Protein AF-A0A3D4LTF0-F1 (afdb_monomer_lite)

Structure (mmCIF, N/CA/C/O backbone):
data_AF-A0A3D4LTF0-F1
#
_entry.id   AF-A0A3D4LTF0-F1
#
loop_
_atom_site.group_PDB
_atom_site.id
_atom_site.type_symbol
_atom_site.label_atom_id
_atom_site.label_alt_id
_atom_site.label_comp_id
_atom_site.label_asym_id
_atom_site.label_entity_id
_atom_site.label_seq_id
_atom_site.pdbx_PDB_ins_code
_atom_site.Cartn_x
_atom_site.Cartn_y
_atom_site.Cartn_z
_atom_site.occupancy
_atom_site.B_iso_or_equiv
_atom_site.auth_seq_id
_atom_site.auth_comp_id
_atom_site.auth_asym_id
_atom_site.auth_atom_id
_atom_site.pdbx_PDB_model_num
ATOM 1 N N . MET A 1 1 ? 26.176 -1.935 -12.121 1.00 59.56 1 MET A N 1
ATOM 2 C CA . MET A 1 1 ? 26.155 -0.851 -11.101 1.00 59.56 1 MET A CA 1
ATOM 3 C C . MET A 1 1 ? 25.168 0.261 -11.442 1.00 59.56 1 MET A C 1
ATOM 5 O O . MET A 1 1 ? 24.358 0.581 -10.587 1.00 59.56 1 MET A O 1
ATOM 9 N N . LYS A 1 2 ? 25.195 0.834 -12.658 1.00 72.44 2 LYS A N 1
ATOM 10 C CA . LYS A 1 2 ? 24.243 1.892 -13.054 1.00 72.44 2 LYS A CA 1
ATOM 11 C C . LYS A 1 2 ? 22.778 1.420 -13.049 1.00 72.44 2 LYS A C 1
ATOM 13 O O . LYS A 1 2 ? 21.932 2.142 -12.550 1.00 72.44 2 LYS A O 1
ATOM 18 N N . GLU A 1 3 ? 22.504 0.202 -13.518 1.00 71.12 3 GLU A N 1
ATOM 19 C CA . GLU A 1 3 ? 21.154 -0.398 -13.529 1.00 71.12 3 GLU A CA 1
ATOM 20 C C . GLU A 1 3 ? 20.592 -0.616 -12.120 1.00 71.12 3 GLU A C 1
ATOM 22 O O . GLU A 1 3 ? 19.537 -0.085 -11.810 1.00 71.12 3 GLU A O 1
ATOM 27 N N . ILE A 1 4 ? 21.356 -1.261 -11.228 1.00 76.00 4 ILE A N 1
ATOM 28 C CA . ILE A 1 4 ? 20.974 -1.454 -9.815 1.00 76.00 4 ILE A CA 1
ATOM 29 C C . ILE A 1 4 ? 20.649 -0.113 -9.139 1.00 76.00 4 ILE A C 1
ATOM 31 O O . ILE A 1 4 ? 19.697 -0.013 -8.368 1.00 76.00 4 ILE A O 1
ATOM 35 N N . LEU A 1 5 ? 21.423 0.938 -9.433 1.00 80.75 5 LEU A N 1
ATOM 36 C CA . LEU A 1 5 ? 21.186 2.273 -8.884 1.00 80.75 5 LEU A CA 1
ATOM 37 C C . LEU A 1 5 ? 19.875 2.881 -9.408 1.00 80.75 5 LEU A C 1
ATOM 39 O O . LEU A 1 5 ? 19.147 3.513 -8.644 1.00 80.75 5 LEU A O 1
ATOM 43 N N . ILE A 1 6 ? 19.568 2.674 -10.690 1.00 81.12 6 ILE A N 1
ATOM 44 C CA . ILE A 1 6 ? 18.324 3.131 -11.320 1.00 81.12 6 ILE A CA 1
ATOM 45 C C . ILE A 1 6 ? 17.121 2.365 -10.763 1.00 81.12 6 ILE A C 1
ATOM 47 O O . ILE A 1 6 ? 16.121 2.992 -10.422 1.00 81.12 6 ILE A O 1
ATOM 51 N N . GLU A 1 7 ? 17.211 1.044 -10.625 1.00 80.50 7 GLU A N 1
ATOM 52 C CA . GLU A 1 7 ? 16.155 0.200 -10.054 1.00 80.50 7 GLU A CA 1
ATOM 53 C C . GLU A 1 7 ? 15.880 0.559 -8.594 1.00 80.50 7 GLU A C 1
ATOM 55 O O . GLU A 1 7 ? 14.747 0.874 -8.231 1.00 80.50 7 GLU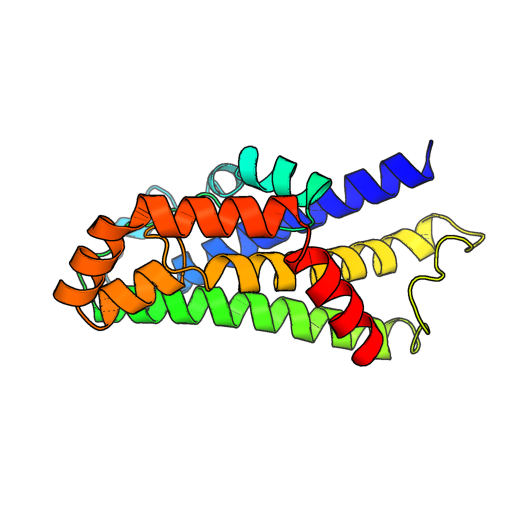 A O 1
ATOM 60 N N . THR A 1 8 ? 16.931 0.615 -7.773 1.00 83.56 8 THR A N 1
ATOM 61 C CA . THR A 1 8 ? 16.824 0.977 -6.351 1.00 83.56 8 THR A CA 1
ATOM 62 C C . THR A 1 8 ? 16.262 2.389 -6.194 1.00 83.56 8 THR A C 1
ATOM 64 O O . THR A 1 8 ? 15.365 2.619 -5.382 1.00 83.56 8 THR A O 1
ATOM 67 N N . GLY A 1 9 ? 16.749 3.339 -6.998 1.00 87.00 9 GLY A N 1
ATOM 68 C CA . GLY A 1 9 ? 16.253 4.712 -7.004 1.00 87.00 9 GLY A CA 1
ATOM 69 C C . GLY A 1 9 ? 14.782 4.798 -7.414 1.00 87.00 9 GLY A C 1
ATOM 70 O O . GLY A 1 9 ? 13.998 5.464 -6.741 1.00 87.00 9 GLY A O 1
ATOM 71 N N . SER A 1 10 ? 14.387 4.082 -8.467 1.00 86.25 10 SER A N 1
ATOM 72 C CA . SER A 1 10 ? 13.001 4.049 -8.954 1.00 86.25 10 SER A CA 1
ATOM 73 C C . SER A 1 10 ? 12.061 3.422 -7.928 1.00 86.25 10 SER A C 1
ATOM 75 O O . SER A 1 10 ? 10.990 3.971 -7.677 1.00 86.25 10 SER A O 1
ATOM 77 N N . CYS A 1 11 ? 12.482 2.331 -7.283 1.00 88.19 11 CYS A N 1
ATOM 78 C CA . CYS A 1 11 ? 11.735 1.674 -6.214 1.00 88.19 11 CYS A CA 1
ATOM 79 C C . CYS A 1 11 ? 11.524 2.611 -5.015 1.00 88.19 11 CYS A C 1
ATOM 81 O O . CYS A 1 11 ? 10.391 2.794 -4.573 1.00 88.19 11 CYS A O 1
ATOM 83 N N . LEU A 1 12 ? 12.578 3.284 -4.538 1.00 91.56 12 LEU A N 1
ATOM 84 C CA . LEU A 1 12 ? 12.472 4.233 -3.423 1.00 91.56 12 LEU A CA 1
ATOM 85 C C . LEU A 1 12 ? 11.556 5.413 -3.749 1.00 91.56 12 LEU A C 1
ATOM 87 O O . LEU A 1 12 ? 10.721 5.793 -2.927 1.00 91.56 12 LEU A O 1
ATOM 91 N N . VAL A 1 13 ? 11.689 5.993 -4.944 1.00 92.12 13 VAL A N 1
ATOM 92 C CA . VAL A 1 13 ? 10.831 7.104 -5.376 1.00 92.12 13 VAL A CA 1
ATOM 93 C C . VAL A 1 13 ? 9.376 6.645 -5.486 1.00 92.12 13 VAL A C 1
ATOM 95 O O . VAL A 1 13 ? 8.487 7.335 -4.984 1.00 92.12 13 VAL A O 1
ATOM 98 N N . ALA A 1 14 ? 9.123 5.466 -6.060 1.00 92.50 14 ALA A N 1
ATOM 99 C CA . ALA A 1 14 ? 7.785 4.884 -6.147 1.00 92.50 14 ALA A CA 1
ATOM 100 C C . ALA A 1 14 ? 7.188 4.625 -4.754 1.00 92.50 14 ALA A C 1
ATOM 102 O O . ALA A 1 14 ? 6.046 5.004 -4.499 1.00 92.50 14 ALA A O 1
ATOM 103 N N . ALA A 1 15 ? 7.968 4.057 -3.830 1.00 93.06 15 ALA A N 1
ATOM 104 C CA . ALA A 1 15 ? 7.549 3.789 -2.458 1.00 93.06 15 ALA A CA 1
ATOM 105 C C . ALA A 1 15 ? 7.191 5.079 -1.705 1.00 93.06 15 ALA A C 1
ATOM 107 O O . ALA A 1 15 ? 6.125 5.155 -1.094 1.00 93.06 15 ALA A O 1
ATOM 108 N N . MET A 1 16 ? 8.037 6.112 -1.786 1.00 92.56 16 MET A N 1
ATOM 109 C CA . MET A 1 16 ? 7.767 7.411 -1.159 1.00 92.56 16 MET A CA 1
ATOM 110 C C . MET A 1 16 ? 6.481 8.039 -1.700 1.00 92.56 16 MET A C 1
ATOM 112 O O . MET A 1 16 ? 5.628 8.462 -0.919 1.00 92.56 16 MET A O 1
ATOM 116 N N . LEU A 1 17 ? 6.320 8.076 -3.026 1.00 93.06 17 LEU A N 1
ATOM 117 C CA . LEU A 1 17 ? 5.130 8.637 -3.667 1.00 93.06 17 LEU A CA 1
ATOM 118 C C . LEU A 1 17 ? 3.865 7.874 -3.281 1.00 93.06 17 LEU A C 1
ATOM 120 O O . LEU A 1 17 ? 2.844 8.496 -2.995 1.00 93.06 17 LEU A O 1
ATOM 124 N N . LEU A 1 18 ? 3.938 6.547 -3.221 1.00 94.00 18 LEU A N 1
ATOM 125 C CA . LEU A 1 18 ? 2.814 5.698 -2.851 1.00 94.00 18 LEU A CA 1
ATOM 126 C C . LEU A 1 18 ? 2.391 5.896 -1.388 1.00 94.00 18 LEU A C 1
ATOM 128 O O . LEU A 1 18 ? 1.200 6.046 -1.120 1.00 94.00 18 LEU A O 1
ATOM 132 N N . MET A 1 19 ? 3.344 5.955 -0.449 1.00 92.94 19 MET A N 1
ATOM 133 C CA . MET A 1 19 ? 3.048 6.227 0.966 1.00 92.94 19 MET A CA 1
ATOM 134 C C . MET A 1 19 ? 2.396 7.598 1.148 1.00 92.94 19 MET A C 1
ATOM 136 O O . MET A 1 19 ? 1.416 7.733 1.882 1.00 92.94 19 MET A O 1
ATOM 140 N N . ILE A 1 20 ? 2.925 8.613 0.458 1.00 90.81 20 ILE A N 1
ATOM 141 C CA . ILE A 1 20 ? 2.363 9.965 0.460 1.00 90.81 20 ILE A CA 1
ATOM 142 C C . ILE A 1 20 ? 0.944 9.943 -0.103 1.00 90.81 20 ILE A C 1
ATOM 144 O O . ILE A 1 20 ? 0.037 10.482 0.523 1.00 90.81 20 ILE A O 1
ATOM 148 N N . TRP A 1 21 ? 0.744 9.315 -1.262 1.00 92.06 21 TRP A N 1
ATOM 149 C CA . TRP A 1 21 ? -0.558 9.225 -1.915 1.00 92.06 21 TRP A CA 1
ATOM 150 C C . TRP A 1 21 ? -1.606 8.589 -0.999 1.00 92.06 21 TRP A C 1
ATOM 152 O O . TRP A 1 21 ? -2.664 9.177 -0.773 1.00 92.06 21 TRP A O 1
ATOM 162 N N . HIS A 1 22 ? -1.293 7.426 -0.424 1.00 92.31 22 HIS A N 1
ATOM 163 C CA . HIS A 1 22 ? -2.195 6.687 0.461 1.00 92.31 22 HIS A CA 1
ATOM 164 C C . HIS A 1 22 ? -2.632 7.514 1.679 1.00 92.31 22 HIS A C 1
ATOM 166 O O . HIS A 1 22 ? -3.832 7.644 1.942 1.00 92.31 22 HIS A O 1
ATOM 172 N N . GLU A 1 23 ? -1.690 8.147 2.383 1.00 88.25 23 GLU A N 1
ATOM 173 C CA . GLU A 1 23 ? -2.015 8.969 3.557 1.00 88.25 23 GLU A CA 1
ATOM 174 C C . GLU A 1 23 ? -2.719 10.283 3.181 1.00 88.25 23 GLU A C 1
ATOM 176 O O . GLU A 1 23 ? -3.624 10.722 3.896 1.00 88.25 23 GLU A O 1
ATOM 181 N N . VAL A 1 24 ? -2.379 10.897 2.042 1.00 88.25 24 VAL A N 1
ATOM 182 C CA . VAL A 1 24 ? -3.049 12.115 1.555 1.00 88.25 24 VAL A CA 1
ATOM 183 C C . VAL A 1 24 ? -4.513 11.837 1.221 1.00 88.25 24 VAL A C 1
ATOM 185 O O . VAL A 1 24 ? -5.379 12.608 1.637 1.00 88.25 24 VAL A O 1
ATOM 188 N N . ILE A 1 25 ? -4.829 10.732 0.539 1.00 89.56 25 ILE A N 1
ATOM 189 C CA . ILE A 1 25 ? -6.224 10.372 0.246 1.00 89.56 25 ILE A CA 1
ATOM 190 C C . ILE A 1 25 ? -7.012 10.154 1.542 1.00 89.56 25 ILE A C 1
ATOM 192 O O . ILE A 1 25 ? -8.122 10.677 1.689 1.00 89.56 25 ILE A O 1
ATOM 196 N N . ARG A 1 26 ? -6.430 9.457 2.525 1.00 87.56 26 ARG A N 1
ATOM 197 C CA . ARG A 1 26 ? -7.053 9.286 3.846 1.00 87.56 26 ARG A CA 1
ATOM 198 C C . ARG A 1 26 ? -7.286 10.630 4.536 1.00 87.56 26 ARG A C 1
ATOM 200 O O . ARG A 1 26 ? -8.367 10.856 5.078 1.00 87.56 26 ARG A O 1
ATOM 207 N N . LEU A 1 27 ? -6.329 11.551 4.472 1.00 85.38 27 LEU A N 1
ATOM 208 C CA . LEU A 1 27 ? -6.468 12.891 5.039 1.00 85.38 27 LEU A CA 1
ATOM 209 C C . LEU A 1 27 ? -7.575 13.711 4.360 1.00 85.38 27 LEU A C 1
ATOM 211 O O . LEU A 1 27 ? -8.337 14.390 5.049 1.00 85.38 27 LEU A O 1
ATOM 215 N N . ILE A 1 28 ? -7.699 13.625 3.034 1.00 86.06 28 ILE A N 1
ATOM 216 C CA . ILE A 1 28 ? -8.779 14.279 2.282 1.00 86.06 28 ILE A CA 1
ATOM 217 C C . ILE A 1 28 ? -10.134 13.736 2.743 1.00 86.06 28 ILE A C 1
ATOM 219 O O . ILE A 1 28 ? -11.018 14.514 3.102 1.00 86.06 28 ILE A O 1
ATOM 223 N N . VAL A 1 29 ? -10.290 12.411 2.825 1.00 87.75 29 VAL A N 1
ATOM 224 C CA . VAL A 1 29 ? -11.542 11.793 3.293 1.00 87.75 29 VAL A CA 1
ATOM 225 C C . VAL A 1 29 ? -11.847 12.167 4.741 1.00 87.75 29 VAL A C 1
ATOM 227 O O . VAL A 1 29 ? -13.003 12.447 5.069 1.00 87.75 29 VAL A O 1
ATOM 230 N N . TYR A 1 30 ? -10.829 12.239 5.599 1.00 84.62 30 TYR A N 1
ATOM 231 C CA . TYR A 1 30 ? -10.980 12.723 6.969 1.00 84.62 30 TYR A CA 1
ATOM 232 C C . TYR A 1 30 ? -11.528 14.153 7.006 1.00 84.62 30 TYR A C 1
ATOM 234 O O . TYR A 1 30 ? -12.510 14.411 7.703 1.00 84.62 30 TYR A O 1
ATOM 242 N N . ALA A 1 31 ? -10.934 15.065 6.231 1.00 79.94 31 ALA A N 1
ATOM 243 C CA . ALA A 1 31 ? -11.353 16.462 6.155 1.00 79.94 31 ALA A CA 1
ATOM 244 C C . ALA A 1 31 ? -12.778 16.609 5.597 1.00 79.94 31 ALA A C 1
ATOM 246 O O . ALA A 1 31 ? -13.550 17.431 6.083 1.00 79.94 31 ALA A O 1
ATOM 247 N N . CYS A 1 32 ? -13.169 15.777 4.629 1.00 82.31 32 CYS A N 1
ATOM 248 C CA . CYS A 1 32 ? -14.544 15.746 4.134 1.00 82.31 32 CYS A CA 1
ATOM 249 C C . CYS A 1 32 ? -15.540 15.232 5.188 1.00 82.31 32 CYS A C 1
ATOM 251 O O . CYS A 1 32 ? -16.687 15.677 5.217 1.00 82.31 32 CYS A O 1
ATOM 253 N N . CYS A 1 33 ? -15.128 14.297 6.051 1.00 79.62 33 CYS A N 1
ATOM 254 C CA . CYS A 1 33 ? -15.990 13.738 7.096 1.00 79.62 33 CYS A CA 1
ATOM 255 C C . CYS A 1 33 ? -16.101 14.651 8.325 1.00 79.62 33 CYS A C 1
ATOM 257 O O . CYS A 1 33 ? -17.177 14.755 8.913 1.00 79.62 33 CYS A O 1
ATOM 259 N N . GLN A 1 34 ? -15.025 15.341 8.704 1.00 71.38 34 GLN A N 1
ATOM 260 C CA . GLN A 1 34 ? -15.039 16.316 9.788 1.00 71.38 34 GLN A CA 1
ATOM 261 C C . GLN A 1 34 ? -15.162 17.735 9.235 1.00 71.38 34 GLN A C 1
ATOM 263 O O . GLN A 1 34 ? -14.176 18.367 8.877 1.00 71.38 34 GLN A O 1
ATOM 268 N N . ARG A 1 35 ? -16.378 18.289 9.278 1.00 56.16 35 ARG A N 1
ATOM 269 C CA . ARG A 1 35 ? -16.711 19.685 8.916 1.00 56.16 35 ARG A CA 1
ATOM 270 C C . ARG A 1 35 ? -15.981 20.775 9.739 1.00 56.16 35 ARG A C 1
ATOM 272 O O . ARG A 1 35 ? -16.333 21.946 9.639 1.00 56.16 35 ARG A O 1
ATOM 279 N N . SER A 1 36 ? -14.998 20.422 10.572 1.00 51.84 36 SER A N 1
ATOM 280 C CA . SER A 1 36 ? -14.271 21.345 11.448 1.00 51.84 36 SER A CA 1
ATOM 281 C C . SER A 1 36 ? -13.000 21.875 10.779 1.00 51.84 36 SER A C 1
ATOM 283 O O . SER A 1 36 ? -11.975 21.198 10.682 1.00 51.84 36 SER A O 1
ATOM 285 N N . VAL A 1 37 ? -13.069 23.143 10.375 1.00 47.91 37 VAL A N 1
ATOM 286 C CA . VAL A 1 37 ? -12.022 23.936 9.702 1.00 47.91 37 VAL A CA 1
ATOM 287 C C . VAL A 1 37 ? -10.721 24.043 10.525 1.00 47.91 37 VAL A C 1
ATOM 289 O O . VAL A 1 37 ? -9.653 24.329 9.983 1.00 47.91 37 VAL A O 1
ATOM 292 N N . HIS A 1 38 ? -10.759 23.758 11.832 1.00 44.84 38 HIS A N 1
ATOM 293 C CA . HIS A 1 38 ? -9.598 23.901 12.715 1.00 44.84 38 HIS A CA 1
ATOM 294 C C . HIS A 1 38 ? -8.486 22.866 12.494 1.00 44.84 38 HIS A C 1
ATOM 296 O O . HIS A 1 38 ? -7.329 23.167 12.784 1.00 44.84 38 HIS A O 1
ATOM 302 N N . CYS A 1 39 ? -8.787 21.682 11.950 1.00 48.25 39 CYS A N 1
ATOM 303 C CA . CYS A 1 39 ? -7.775 20.632 11.758 1.00 48.25 39 CYS A CA 1
ATOM 304 C C . CYS A 1 39 ? -6.843 20.909 10.558 1.00 48.25 39 CYS A C 1
ATOM 306 O O . CYS A 1 39 ? -5.707 20.439 10.521 1.00 48.25 39 CYS A O 1
ATOM 308 N N . PHE A 1 40 ? -7.289 21.730 9.600 1.00 47.75 40 PHE A N 1
ATOM 309 C CA . PHE A 1 40 ? -6.515 22.079 8.404 1.00 47.75 40 PHE A CA 1
ATOM 310 C C . PHE A 1 40 ? -5.411 23.113 8.680 1.00 47.75 40 PHE A C 1
ATOM 312 O O . PHE A 1 40 ? -4.475 23.249 7.894 1.00 47.75 40 PHE A O 1
ATOM 319 N N . ARG A 1 41 ? -5.502 23.857 9.793 1.00 43.78 41 ARG A N 1
ATOM 320 C CA . ARG A 1 41 ? -4.716 25.085 9.991 1.00 43.78 41 ARG A CA 1
ATOM 321 C C . ARG A 1 41 ? -3.277 24.865 10.467 1.00 43.78 41 ARG A C 1
ATOM 323 O O . ARG A 1 41 ? -2.507 25.818 10.437 1.00 43.78 41 ARG A O 1
ATOM 330 N N . THR A 1 42 ? -2.891 23.660 10.898 1.00 47.69 42 THR A N 1
ATOM 331 C CA . THR A 1 42 ? -1.562 23.441 11.512 1.00 47.69 42 THR A CA 1
ATOM 332 C C . THR A 1 42 ? -0.747 22.253 10.994 1.00 47.69 42 THR A C 1
ATOM 334 O O . THR A 1 42 ? 0.428 22.157 11.355 1.00 47.69 42 THR A O 1
ATOM 337 N N . THR A 1 43 ? -1.272 21.372 10.130 1.00 51.47 43 THR A N 1
ATOM 338 C CA . THR A 1 43 ? -0.576 20.084 9.898 1.00 51.47 43 THR A CA 1
ATOM 339 C C . THR A 1 43 ? -0.613 19.417 8.507 1.00 51.47 43 THR A C 1
ATOM 341 O O . THR A 1 43 ? 0.239 18.549 8.313 1.00 51.47 43 THR A O 1
ATOM 344 N N . PRO A 1 44 ? -1.458 19.765 7.509 1.00 51.38 44 PRO A N 1
ATOM 345 C CA . PRO A 1 44 ? -1.606 18.917 6.315 1.00 51.38 44 PRO A CA 1
ATOM 346 C C . PRO A 1 44 ? -0.447 18.974 5.295 1.00 51.38 44 PRO A C 1
ATOM 348 O O . PRO A 1 44 ? -0.463 18.232 4.323 1.00 51.38 44 PRO A O 1
ATOM 351 N N . TRP A 1 45 ? 0.579 19.810 5.499 1.00 52.00 45 TRP A N 1
ATOM 352 C CA . TRP A 1 45 ? 1.615 20.067 4.480 1.00 52.00 45 TRP A CA 1
ATOM 353 C C . TRP A 1 45 ? 2.990 19.456 4.766 1.00 52.00 45 TRP A C 1
ATOM 355 O O . TRP A 1 45 ? 3.913 19.601 3.967 1.00 52.00 45 TRP A O 1
ATOM 365 N N . LYS A 1 46 ? 3.168 18.743 5.884 1.00 64.12 46 LYS A N 1
ATOM 366 C CA . LYS A 1 46 ? 4.441 18.057 6.167 1.00 64.12 46 LYS A CA 1
ATOM 367 C C . LYS A 1 46 ? 4.437 16.661 5.551 1.00 64.12 46 LYS A C 1
ATOM 369 O O . LYS A 1 46 ? 4.499 15.671 6.270 1.00 64.12 46 LYS A O 1
ATOM 374 N N . VAL A 1 47 ? 4.392 16.623 4.219 1.00 66.12 47 VAL A N 1
ATOM 375 C CA . VAL A 1 47 ? 4.355 15.417 3.371 1.00 66.12 47 VAL A CA 1
ATOM 376 C C . VAL A 1 47 ? 5.452 14.407 3.746 1.00 66.12 47 VAL A C 1
ATOM 378 O O . VAL A 1 47 ? 5.210 13.208 3.828 1.00 66.12 47 VAL A O 1
ATOM 381 N N . TRP A 1 48 ? 6.634 14.911 4.109 1.00 69.69 48 TRP A N 1
ATOM 382 C CA . TRP A 1 48 ? 7.775 14.122 4.585 1.00 69.69 48 TRP A CA 1
ATOM 383 C C . TRP A 1 48 ? 7.501 13.278 5.837 1.00 69.69 48 TRP A C 1
ATOM 385 O O . TRP A 1 48 ? 8.214 12.314 6.085 1.00 69.69 48 TRP A O 1
ATOM 395 N N . ARG A 1 49 ? 6.486 13.614 6.645 1.00 75.00 49 ARG A N 1
ATOM 396 C CA . ARG A 1 49 ? 6.140 12.846 7.853 1.00 75.00 49 ARG A CA 1
ATOM 397 C C . ARG A 1 49 ? 5.421 11.531 7.551 1.00 75.00 49 ARG A C 1
ATOM 399 O O . ARG A 1 49 ? 5.354 10.703 8.455 1.00 75.00 49 ARG A O 1
ATOM 406 N N . TYR A 1 50 ? 4.881 11.362 6.344 1.00 75.56 50 TYR A N 1
ATOM 407 C CA . TYR A 1 50 ? 4.173 10.142 5.936 1.00 75.56 50 TYR A CA 1
ATOM 408 C C . TYR A 1 50 ? 5.124 9.030 5.492 1.00 75.56 50 TYR A C 1
ATOM 410 O O . TYR A 1 50 ? 4.755 7.857 5.513 1.00 75.56 50 TYR A O 1
ATOM 418 N N . ILE A 1 51 ? 6.351 9.402 5.123 1.00 82.31 51 ILE A N 1
ATOM 419 C CA . ILE A 1 51 ? 7.390 8.465 4.713 1.00 82.31 51 ILE A CA 1
ATOM 420 C C . ILE A 1 51 ? 7.909 7.753 5.963 1.00 82.31 51 ILE A C 1
ATOM 422 O O . ILE A 1 51 ? 8.500 8.379 6.848 1.00 82.31 51 ILE A O 1
ATOM 426 N N . ASP A 1 52 ? 7.675 6.445 6.037 1.00 85.00 52 ASP A N 1
ATOM 427 C CA . ASP A 1 52 ? 8.207 5.608 7.107 1.00 85.00 52 ASP A CA 1
ATOM 428 C C . ASP A 1 52 ? 9.567 5.026 6.685 1.00 85.00 52 ASP A C 1
ATOM 430 O O . ASP A 1 52 ? 9.633 4.331 5.666 1.00 85.00 52 ASP A O 1
ATOM 434 N N . PRO A 1 53 ? 10.660 5.258 7.437 1.00 84.94 53 PRO A N 1
ATOM 435 C CA . PRO A 1 53 ? 11.948 4.637 7.135 1.00 84.94 53 PRO A CA 1
ATOM 436 C C . PRO A 1 53 ? 11.890 3.103 7.167 1.00 84.94 53 PRO A C 1
ATOM 438 O O . PRO A 1 53 ? 12.556 2.461 6.358 1.00 84.94 53 PRO A O 1
ATOM 441 N N . ILE A 1 54 ? 11.073 2.504 8.042 1.00 86.50 54 ILE A N 1
ATOM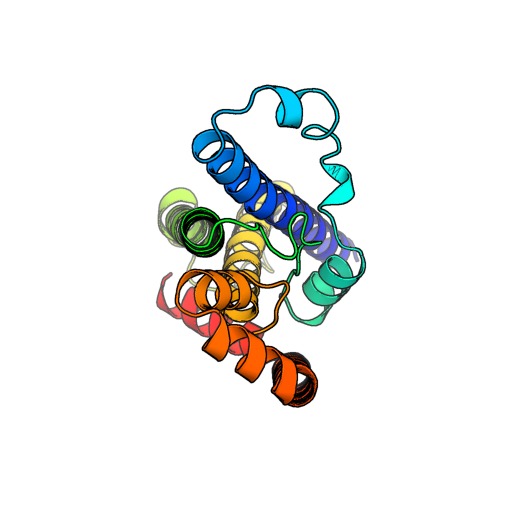 442 C CA . ILE A 1 54 ? 10.872 1.047 8.074 1.00 86.50 54 ILE A CA 1
ATOM 443 C C . ILE A 1 54 ? 10.133 0.610 6.810 1.00 86.50 54 ILE A C 1
ATOM 445 O O . ILE A 1 54 ? 10.516 -0.369 6.174 1.00 86.50 54 ILE A O 1
ATOM 449 N N . GLY A 1 55 ? 9.119 1.374 6.403 1.00 85.88 55 GLY A N 1
ATOM 450 C CA . GLY A 1 55 ? 8.395 1.143 5.158 1.00 85.88 55 GLY A CA 1
ATOM 451 C C . GLY A 1 55 ? 9.293 1.195 3.923 1.00 85.88 55 GLY A C 1
ATOM 452 O O . GLY A 1 55 ? 9.1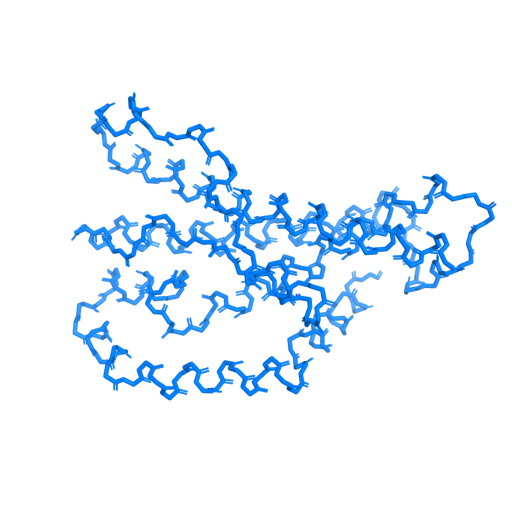03 0.404 3.004 1.00 85.88 55 GLY A O 1
ATOM 453 N N . LEU A 1 56 ? 10.287 2.089 3.898 1.00 89.25 56 LEU A N 1
ATOM 454 C CA . LEU A 1 56 ? 11.256 2.161 2.802 1.00 89.25 56 LEU A CA 1
ATOM 455 C C . LEU A 1 56 ? 12.177 0.939 2.777 1.00 89.25 56 LEU A C 1
ATOM 457 O O . LEU A 1 56 ? 12.400 0.373 1.708 1.00 89.25 56 LEU A O 1
ATOM 461 N N . ILE A 1 57 ? 12.664 0.487 3.935 1.00 89.00 57 ILE A N 1
ATOM 462 C CA . ILE A 1 57 ? 13.467 -0.741 4.017 1.00 89.00 57 ILE A CA 1
ATOM 463 C C . ILE A 1 57 ? 1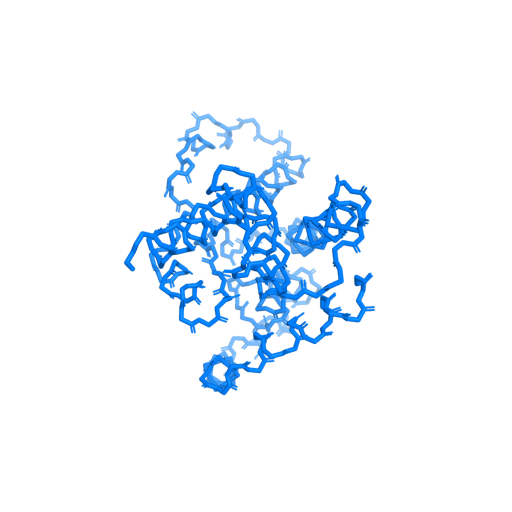2.650 -1.930 3.499 1.00 89.00 57 ILE A C 1
ATOM 465 O O . ILE A 1 57 ? 13.115 -2.645 2.616 1.00 89.00 57 ILE A O 1
ATOM 469 N N . LEU A 1 58 ? 11.408 -2.084 3.965 1.00 87.69 58 LEU A N 1
ATOM 470 C CA . LEU A 1 58 ? 10.526 -3.171 3.531 1.00 87.69 58 LEU A CA 1
ATOM 471 C C . LEU A 1 58 ? 10.152 -3.087 2.045 1.00 87.69 58 LEU A C 1
ATOM 473 O O . LEU A 1 58 ? 9.981 -4.119 1.394 1.00 87.69 58 LEU A O 1
ATOM 477 N N . SER A 1 59 ? 10.072 -1.880 1.477 1.00 87.88 59 SER A N 1
ATOM 478 C CA . SER A 1 59 ? 9.879 -1.707 0.034 1.00 87.88 59 SER A CA 1
ATOM 479 C C . SER A 1 59 ? 11.066 -2.228 -0.780 1.00 87.88 59 SER A C 1
ATOM 481 O O . SER A 1 59 ? 10.855 -2.851 -1.815 1.00 87.88 59 SER A O 1
ATOM 483 N N . LEU A 1 60 ? 12.296 -2.052 -0.284 1.00 87.00 60 LEU A N 1
ATOM 484 C CA . LEU A 1 60 ? 13.505 -2.547 -0.944 1.00 87.00 60 LEU A CA 1
ATOM 485 C C . LEU A 1 60 ? 13.703 -4.054 -0.774 1.00 87.00 60 LEU A C 1
ATOM 487 O O . LEU A 1 60 ? 14.135 -4.715 -1.712 1.00 87.00 60 LEU A O 1
ATOM 491 N N . THR A 1 61 ? 13.418 -4.595 0.412 1.00 85.62 61 THR A N 1
ATOM 492 C CA . THR A 1 61 ? 13.708 -6.001 0.734 1.00 85.62 61 THR A CA 1
ATOM 493 C C . THR A 1 61 ? 12.593 -6.960 0.342 1.00 85.62 61 THR A C 1
ATOM 495 O O . THR A 1 61 ? 12.880 -8.098 -0.003 1.00 85.62 61 THR A O 1
ATOM 498 N N . SER A 1 62 ? 11.336 -6.522 0.432 1.00 83.12 62 SER A N 1
ATOM 499 C CA . SER A 1 62 ? 10.158 -7.394 0.308 1.00 83.12 62 SER A CA 1
ATOM 500 C C . SER A 1 62 ? 9.079 -6.806 -0.604 1.00 83.12 62 SER A C 1
ATOM 502 O O . SER A 1 62 ? 7.987 -7.357 -0.689 1.00 83.12 62 SER A O 1
ATOM 504 N N . CYS A 1 63 ? 9.331 -5.666 -1.264 1.00 85.00 63 CYS A N 1
ATOM 505 C CA . CYS A 1 63 ? 8.347 -4.968 -2.103 1.00 85.00 63 CYS A CA 1
ATOM 506 C C . CYS A 1 63 ? 7.022 -4.641 -1.384 1.00 85.00 63 CYS A C 1
ATOM 508 O O . CYS A 1 63 ? 5.964 -4.559 -2.012 1.00 85.00 63 CYS A O 1
ATOM 510 N N . VAL A 1 64 ? 7.070 -4.428 -0.065 1.00 87.94 64 VAL A N 1
ATOM 511 C CA . VAL A 1 64 ? 5.896 -4.101 0.753 1.00 87.94 64 VAL A CA 1
ATOM 512 C C . VAL A 1 64 ? 6.148 -2.791 1.493 1.00 87.94 64 VAL A C 1
ATOM 514 O O . VAL A 1 64 ? 6.753 -2.793 2.565 1.00 87.94 64 VAL A O 1
ATOM 517 N N . PRO A 1 65 ? 5.704 -1.648 0.947 1.00 84.00 65 PRO A N 1
ATOM 518 C CA . PRO A 1 65 ? 5.784 -0.393 1.668 1.00 84.00 65 PRO A CA 1
ATOM 519 C C . PRO A 1 65 ? 4.726 -0.332 2.768 1.00 84.00 65 PRO A C 1
ATOM 521 O O . PRO A 1 65 ? 3.593 -0.784 2.606 1.00 84.00 65 PRO A O 1
ATOM 524 N N . ILE A 1 66 ? 5.101 0.290 3.881 1.00 85.50 66 ILE A N 1
ATOM 525 C CA . ILE A 1 66 ? 4.208 0.630 4.989 1.00 85.50 66 ILE A CA 1
ATOM 526 C C . ILE A 1 66 ? 4.308 2.139 5.199 1.00 85.50 66 ILE A C 1
ATOM 528 O O . ILE A 1 66 ? 5.411 2.672 5.289 1.00 85.50 66 ILE A O 1
ATOM 532 N N . SER A 1 67 ? 3.176 2.837 5.252 1.00 78.62 67 SER A N 1
ATOM 533 C CA . SER A 1 67 ? 3.144 4.262 5.583 1.00 78.62 67 SER A CA 1
ATOM 534 C C . SER A 1 67 ? 3.136 4.463 7.092 1.00 78.62 67 SER A C 1
ATOM 536 O O . SER A 1 67 ? 2.606 3.647 7.852 1.00 78.62 67 SER A O 1
ATOM 538 N N . LYS A 1 68 ? 3.676 5.599 7.537 1.00 77.94 68 LYS A N 1
ATOM 539 C CA . LYS A 1 68 ? 3.535 6.002 8.931 1.00 77.94 68 LYS A CA 1
ATOM 540 C C . LYS A 1 68 ? 2.090 6.470 9.148 1.00 77.94 68 LYS A C 1
ATOM 542 O O . LYS A 1 68 ? 1.711 7.493 8.573 1.00 77.94 68 LYS A O 1
ATOM 547 N N . PRO A 1 69 ? 1.290 5.788 9.986 1.00 69.56 69 PRO A N 1
ATOM 548 C CA . PRO A 1 69 ? -0.127 6.099 10.119 1.00 69.56 69 PRO A CA 1
ATOM 549 C C . PRO A 1 69 ? -0.301 7.461 10.791 1.00 69.56 69 PRO A C 1
ATOM 551 O O . PRO A 1 69 ? 0.156 7.674 11.919 1.00 69.56 69 PRO A O 1
ATOM 554 N N . TYR A 1 70 ? -0.993 8.391 10.131 1.00 64.12 70 TYR A N 1
ATOM 555 C CA . TYR A 1 70 ? -1.297 9.687 10.744 1.00 64.12 70 TYR A CA 1
ATOM 556 C C . TYR A 1 70 ? -2.414 9.581 11.797 1.00 64.12 70 TYR A C 1
ATOM 558 O O . TYR A 1 70 ? -2.410 10.297 12.798 1.00 64.12 70 TYR A O 1
ATOM 566 N N . PHE A 1 71 ? -3.355 8.652 11.603 1.00 62.19 71 PHE A N 1
ATOM 567 C CA . PHE A 1 71 ? -4.470 8.411 12.516 1.00 62.19 71 PHE A CA 1
ATOM 568 C C . PHE A 1 71 ? -4.429 6.978 13.052 1.00 62.19 71 PHE A C 1
ATOM 570 O O . PHE A 1 71 ? -4.616 6.032 12.293 1.00 62.19 71 PHE A O 1
ATOM 577 N N . TYR A 1 72 ? -4.236 6.822 14.365 1.00 56.38 72 TYR A N 1
ATOM 578 C CA . TYR A 1 72 ? -4.276 5.510 15.028 1.00 56.38 72 TYR A CA 1
ATOM 579 C C . TYR A 1 72 ? -5.715 5.066 15.349 1.00 56.38 72 TYR A C 1
ATOM 581 O O . TYR A 1 72 ? -6.019 3.880 15.345 1.00 56.38 72 TYR A O 1
ATOM 589 N N . ARG A 1 73 ? -6.613 6.024 15.631 1.00 63.38 73 ARG A N 1
ATOM 590 C CA . ARG A 1 73 ? -8.058 5.817 15.821 1.00 63.38 73 ARG A CA 1
ATOM 591 C C . ARG A 1 73 ? -8.777 7.164 15.889 1.00 63.38 73 ARG A C 1
ATOM 593 O O . ARG A 1 73 ? -8.431 8.001 16.720 1.00 63.38 73 ARG A O 1
ATOM 600 N N . VAL A 1 74 ? -9.809 7.361 15.074 1.00 68.75 74 VAL A N 1
ATOM 601 C CA . VAL A 1 74 ? -10.744 8.486 15.219 1.00 68.75 74 VAL A CA 1
ATOM 602 C C . VAL A 1 74 ? -11.871 8.057 16.162 1.00 68.75 74 VAL A C 1
ATOM 604 O O . VAL A 1 74 ? -12.263 6.890 16.193 1.00 68.75 74 VAL A O 1
ATOM 607 N N . ARG A 1 75 ? -12.390 8.977 16.983 1.00 72.06 75 ARG A N 1
ATOM 608 C CA . ARG A 1 75 ? -13.470 8.668 17.940 1.00 72.06 75 ARG A CA 1
ATOM 609 C C . ARG A 1 75 ? -14.759 8.216 17.243 1.00 72.06 75 ARG A C 1
ATOM 611 O O . ARG A 1 75 ? -15.498 7.415 17.803 1.00 72.06 75 ARG A O 1
ATOM 618 N N . ASP A 1 76 ? -15.004 8.723 16.039 1.00 80.81 76 ASP A N 1
ATOM 619 C CA . ASP A 1 76 ? -16.187 8.410 15.244 1.00 80.81 76 ASP A CA 1
ATOM 620 C C . ASP A 1 76 ? -16.000 7.112 14.422 1.00 80.81 76 ASP A C 1
ATOM 622 O O . ASP A 1 76 ? -15.108 7.056 13.562 1.00 80.81 76 ASP A O 1
ATOM 626 N N . PRO A 1 77 ? -16.827 6.070 14.649 1.00 83.25 77 PRO A N 1
ATOM 627 C CA . PRO A 1 77 ? -16.728 4.797 13.935 1.00 83.25 77 PRO A CA 1
ATOM 628 C C . PRO A 1 77 ? -17.001 4.923 12.430 1.00 83.25 77 PRO A C 1
ATOM 630 O O . PRO A 1 77 ? -16.373 4.220 11.635 1.00 83.25 77 PRO A O 1
ATOM 633 N N . ILE A 1 78 ? -17.883 5.839 12.013 1.00 86.38 78 ILE A N 1
ATOM 634 C CA . ILE A 1 78 ? -18.209 6.032 10.591 1.00 86.38 78 ILE A CA 1
ATOM 635 C C . ILE A 1 78 ? -16.992 6.592 9.858 1.00 86.38 78 ILE A C 1
ATOM 637 O O . ILE A 1 78 ? -16.628 6.100 8.786 1.00 86.38 78 ILE A O 1
ATOM 641 N N . THR A 1 79 ? -16.330 7.581 10.460 1.00 86.00 79 THR A N 1
ATOM 642 C CA . THR A 1 79 ? -15.090 8.144 9.925 1.00 86.00 79 THR A CA 1
ATOM 643 C C . THR A 1 79 ? -13.995 7.078 9.835 1.00 86.00 79 THR A C 1
ATOM 645 O O . THR A 1 79 ? -13.398 6.943 8.771 1.00 86.00 79 THR A O 1
ATOM 648 N N . ASN A 1 80 ? -13.779 6.250 10.868 1.00 87.12 80 ASN A N 1
ATOM 649 C CA . ASN A 1 80 ? -12.789 5.156 10.803 1.00 87.12 80 ASN A CA 1
ATOM 650 C C . ASN A 1 80 ? -13.045 4.206 9.629 1.00 87.12 80 ASN A C 1
ATOM 652 O O . ASN A 1 80 ? -12.126 3.893 8.872 1.00 87.12 80 ASN A O 1
ATOM 656 N N . ARG A 1 81 ? -14.305 3.798 9.435 1.00 89.12 81 ARG A N 1
ATOM 657 C CA . ARG A 1 81 ? -14.677 2.916 8.328 1.00 89.12 81 ARG A CA 1
ATOM 658 C C . ARG A 1 81 ? -14.397 3.569 6.974 1.00 89.12 81 ARG A C 1
ATOM 660 O O . ARG A 1 81 ? -13.826 2.929 6.098 1.00 89.12 81 ARG A O 1
ATOM 667 N N . ARG A 1 82 ? -14.769 4.840 6.798 1.00 89.88 82 ARG A N 1
ATOM 668 C CA . ARG A 1 82 ? -14.513 5.579 5.549 1.00 89.88 82 ARG A CA 1
ATOM 669 C C . ARG A 1 82 ? -13.023 5.730 5.266 1.00 89.88 82 ARG A C 1
ATOM 671 O O . ARG A 1 82 ? -12.630 5.582 4.117 1.00 89.88 82 ARG A O 1
ATOM 678 N N . LEU A 1 83 ? -12.207 5.975 6.291 1.00 90.19 83 LEU A N 1
ATOM 679 C CA . LEU A 1 83 ? -10.754 6.067 6.148 1.00 90.19 83 LEU A CA 1
ATOM 680 C C . LEU A 1 83 ? -10.132 4.747 5.701 1.00 90.19 83 LEU A C 1
ATOM 682 O O . LEU A 1 83 ? -9.343 4.758 4.763 1.00 90.19 83 LEU A O 1
ATOM 686 N N . GLY A 1 84 ? -10.517 3.630 6.327 1.00 89.88 84 GLY A N 1
ATOM 687 C CA . GLY A 1 84 ? -10.019 2.311 5.935 1.00 89.88 84 GLY A CA 1
ATOM 688 C C . GLY A 1 84 ? -10.416 1.945 4.501 1.00 89.88 84 GLY A C 1
ATOM 689 O O . GLY A 1 84 ? -9.575 1.525 3.713 1.00 89.88 84 GLY A O 1
ATOM 690 N N . VAL A 1 85 ? -11.678 2.187 4.111 1.00 93.62 85 VAL A N 1
ATOM 691 C CA . VAL A 1 85 ? -12.115 1.967 2.718 1.00 93.62 85 VAL A CA 1
ATOM 692 C C . VAL A 1 85 ? -11.346 2.869 1.754 1.00 93.62 85 VAL A C 1
ATOM 694 O O . VAL A 1 85 ? -10.887 2.396 0.720 1.00 93.62 85 VAL A O 1
ATOM 697 N N . ALA A 1 86 ? -11.184 4.154 2.077 1.00 93.06 86 ALA A N 1
ATOM 698 C CA . ALA A 1 86 ? -10.484 5.100 1.216 1.00 93.06 86 ALA A CA 1
ATOM 699 C C . ALA A 1 86 ? -9.017 4.715 0.996 1.00 93.06 86 ALA A C 1
ATOM 701 O O . ALA A 1 86 ? -8.546 4.775 -0.138 1.00 93.06 86 ALA A O 1
ATOM 702 N N . GLY A 1 87 ? -8.325 4.275 2.051 1.00 91.69 87 GLY A N 1
ATOM 703 C CA . GLY A 1 87 ? -6.961 3.758 1.968 1.00 91.69 87 GLY A CA 1
ATOM 704 C C . GLY A 1 87 ? -6.861 2.575 1.003 1.00 91.69 87 GLY A C 1
ATOM 705 O O . GLY A 1 87 ? -6.162 2.667 -0.009 1.00 91.69 87 GLY A O 1
ATOM 706 N N . LEU A 1 88 ? -7.654 1.523 1.226 1.00 94.62 88 LEU A N 1
ATOM 707 C CA . LEU A 1 88 ? -7.644 0.320 0.385 1.00 94.62 88 LEU A CA 1
ATOM 708 C C . LEU A 1 88 ? -8.022 0.612 -1.073 1.00 94.62 88 LEU A C 1
ATOM 710 O O . LEU A 1 88 ? -7.349 0.155 -1.997 1.00 94.62 88 LEU A O 1
ATOM 714 N N . VAL A 1 89 ? -9.079 1.400 -1.291 1.00 96.06 89 VAL A N 1
ATOM 715 C CA . VAL A 1 89 ? -9.538 1.763 -2.641 1.00 96.06 89 VAL A CA 1
ATOM 716 C C . VAL A 1 89 ? -8.492 2.613 -3.361 1.00 96.06 89 VAL A C 1
ATOM 718 O O . VAL A 1 89 ? -8.271 2.415 -4.553 1.00 96.06 89 VAL A O 1
ATOM 721 N N . SER A 1 90 ? -7.801 3.518 -2.661 1.00 95.44 90 SER A N 1
ATOM 722 C CA . SER A 1 90 ? -6.742 4.331 -3.268 1.00 95.44 90 SER A CA 1
ATOM 723 C C . SER A 1 90 ? -5.571 3.491 -3.777 1.00 95.44 90 SER A C 1
ATOM 725 O O . SER A 1 90 ? -5.074 3.756 -4.870 1.00 95.44 90 SER A O 1
ATOM 727 N N . LEU A 1 91 ? -5.180 2.446 -3.039 1.00 95.88 91 LEU A N 1
ATOM 728 C CA . LEU A 1 91 ? -4.113 1.529 -3.445 1.00 95.88 91 LEU A CA 1
ATOM 729 C C . LEU A 1 91 ? -4.533 0.693 -4.653 1.00 95.88 91 LEU A C 1
ATOM 731 O O . LEU A 1 91 ? -3.771 0.582 -5.611 1.00 95.88 91 LEU A O 1
ATOM 735 N N . LEU A 1 92 ? -5.767 0.177 -4.655 1.00 95.38 92 LEU A N 1
ATOM 736 C CA . LEU A 1 92 ? -6.306 -0.556 -5.804 1.00 95.38 92 LEU A CA 1
ATOM 737 C C . LEU A 1 92 ? -6.399 0.315 -7.059 1.00 95.38 92 LEU A C 1
ATOM 739 O O . LEU A 1 92 ? -6.110 -0.170 -8.151 1.00 95.38 92 LEU A O 1
ATOM 743 N N . MET A 1 93 ? -6.761 1.595 -6.922 1.00 95.75 93 MET A N 1
ATOM 744 C CA . MET A 1 93 ? -6.774 2.530 -8.051 1.00 95.75 93 MET A CA 1
ATOM 745 C C . MET A 1 93 ? -5.373 2.733 -8.636 1.00 95.75 93 MET A C 1
ATOM 747 O O . MET A 1 93 ? -5.221 2.698 -9.856 1.00 95.75 93 MET A O 1
ATOM 751 N N . VAL A 1 94 ? -4.347 2.897 -7.792 1.00 95.81 94 VAL A N 1
ATOM 752 C CA . VAL A 1 94 ? -2.953 3.018 -8.254 1.00 95.81 94 VAL A CA 1
ATOM 753 C C . VAL A 1 94 ? -2.494 1.732 -8.939 1.00 95.81 94 VAL A C 1
ATOM 755 O O . VAL A 1 94 ? -1.902 1.798 -10.018 1.00 95.81 94 VAL A O 1
ATOM 758 N N . PHE A 1 95 ? -2.815 0.568 -8.371 1.00 94.75 95 PHE A N 1
ATOM 759 C CA . PHE A 1 95 ? -2.490 -0.725 -8.968 1.00 94.75 95 PHE A CA 1
ATOM 760 C C . PHE A 1 95 ? -3.134 -0.886 -10.349 1.00 94.75 95 PHE A C 1
ATOM 762 O O . PHE A 1 95 ? -2.434 -1.094 -11.340 1.00 94.75 95 PHE A O 1
ATOM 769 N N . ALA A 1 96 ? -4.455 -0.716 -10.438 1.00 93.69 96 ALA A N 1
ATOM 770 C CA . ALA A 1 96 ? -5.195 -0.850 -11.689 1.00 93.69 96 ALA A CA 1
ATOM 771 C C . ALA A 1 96 ? -4.718 0.158 -12.745 1.00 93.69 96 ALA A C 1
ATOM 773 O O . ALA A 1 96 ? -4.498 -0.217 -13.895 1.00 93.69 96 ALA A O 1
ATOM 774 N N . GLY A 1 97 ? -4.492 1.417 -12.353 1.00 92.25 97 GLY A N 1
ATOM 775 C CA . GLY A 1 97 ? -3.929 2.440 -13.233 1.00 92.25 97 GLY A CA 1
ATOM 776 C C . GLY A 1 97 ? -2.542 2.064 -13.757 1.00 92.25 97 GLY A C 1
ATOM 777 O O . GLY A 1 97 ? -2.284 2.198 -14.950 1.00 92.25 97 GLY A O 1
ATOM 778 N N . SER A 1 98 ? -1.677 1.514 -12.902 1.00 90.88 98 SER A N 1
ATOM 779 C CA . SER A 1 98 ? -0.338 1.059 -13.302 1.00 90.88 98 SER A CA 1
ATOM 780 C C . SER A 1 98 ? -0.405 -0.091 -14.305 1.00 90.88 98 SER A C 1
ATOM 782 O O . SER A 1 98 ? 0.284 -0.054 -15.321 1.00 90.88 98 SER A O 1
ATOM 784 N N . ILE A 1 99 ? -1.282 -1.074 -14.078 1.00 89.56 99 ILE A N 1
ATOM 785 C CA . ILE A 1 99 ? -1.507 -2.184 -15.017 1.00 89.56 99 ILE A CA 1
ATOM 786 C C . ILE A 1 99 ? -2.025 -1.672 -16.364 1.00 89.56 99 ILE A C 1
ATOM 788 O O . ILE A 1 99 ? -1.527 -2.092 -17.406 1.00 89.56 99 ILE A O 1
ATOM 792 N N . LEU A 1 100 ? -2.983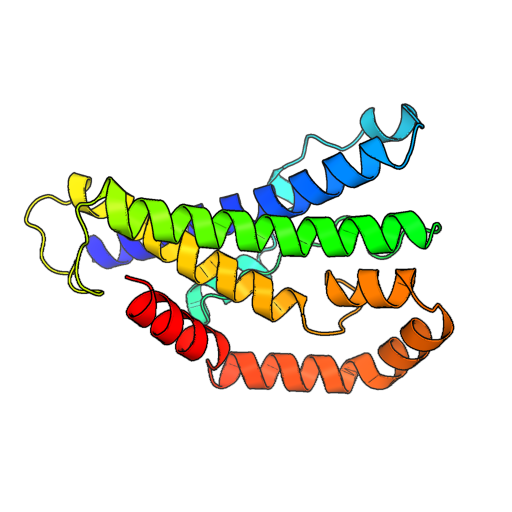 -0.741 -16.370 1.00 88.94 100 LEU A N 1
ATOM 793 C CA . LEU A 1 100 ? -3.503 -0.150 -17.608 1.00 88.94 100 LEU A CA 1
ATOM 794 C C . LEU A 1 100 ? -2.411 0.595 -18.386 1.00 88.94 100 LEU A C 1
ATOM 796 O O . LEU A 1 100 ? -2.315 0.440 -19.603 1.00 88.94 100 LEU A O 1
ATOM 800 N N . VAL A 1 101 ? -1.568 1.365 -17.694 1.00 87.50 101 VAL A N 1
ATOM 801 C CA . VAL A 1 101 ? -0.437 2.076 -18.309 1.00 87.50 101 VAL A CA 1
ATOM 802 C C . VAL A 1 101 ? 0.586 1.093 -18.881 1.00 87.50 101 VAL A C 1
ATOM 804 O O . VAL A 1 101 ? 1.042 1.284 -20.006 1.00 87.50 101 VAL A O 1
ATOM 807 N N . LEU A 1 102 ? 0.914 0.017 -18.164 1.00 83.75 102 LEU A N 1
ATOM 808 C CA . LEU A 1 102 ? 1.827 -1.018 -18.661 1.00 83.75 102 LEU A CA 1
ATOM 809 C C . LEU A 1 102 ? 1.250 -1.761 -19.873 1.00 83.75 102 LEU A C 1
ATOM 811 O O . LEU A 1 102 ? 1.961 -1.995 -20.850 1.00 83.75 102 LEU A O 1
ATOM 815 N N . ARG A 1 103 ? -0.048 -2.074 -19.848 1.00 80.62 103 ARG A N 1
ATOM 816 C CA . ARG A 1 103 ? -0.722 -2.831 -20.906 1.00 80.62 103 ARG A CA 1
ATOM 817 C C . ARG A 1 103 ? -0.940 -2.019 -22.181 1.00 80.62 103 ARG A C 1
ATOM 819 O O . ARG A 1 103 ? -0.687 -2.523 -23.268 1.00 80.62 103 ARG A O 1
ATOM 826 N N . PHE A 1 104 ? -1.405 -0.776 -22.065 1.00 78.88 104 PHE A N 1
ATOM 827 C CA . PHE A 1 104 ? -1.783 0.049 -23.221 1.00 78.88 104 PHE A CA 1
ATOM 828 C C . PHE A 1 104 ? -0.767 1.144 -23.553 1.00 78.88 104 PHE A C 1
ATOM 830 O O . PHE A 1 104 ? -0.551 1.433 -24.726 1.00 78.88 104 PHE A O 1
ATOM 837 N N . GLY A 1 105 ? -0.134 1.753 -22.547 1.00 68.50 105 GLY A N 1
ATOM 838 C CA . GLY A 1 105 ? 0.757 2.905 -22.726 1.00 68.50 105 GLY A CA 1
ATOM 839 C C . GLY A 1 105 ? 2.128 2.548 -23.297 1.00 68.50 105 GLY A C 1
ATOM 840 O O . GLY A 1 105 ? 2.672 3.309 -24.091 1.00 68.50 105 GLY A O 1
ATOM 841 N N . TYR A 1 106 ? 2.659 1.375 -22.947 1.00 68.25 106 TYR A N 1
ATOM 842 C CA . TYR A 1 106 ? 3.952 0.890 -23.446 1.00 68.25 106 TYR A CA 1
ATOM 843 C C . TYR A 1 106 ? 3.820 -0.245 -24.477 1.00 68.25 106 TYR A C 1
ATOM 845 O O . TYR A 1 106 ? 4.797 -0.919 -24.784 1.00 68.25 106 TYR A O 1
ATOM 853 N N . GLY A 1 107 ? 2.624 -0.441 -25.050 1.00 55.06 107 GLY A N 1
ATOM 854 C CA . GLY A 1 107 ? 2.416 -1.347 -26.186 1.00 55.06 107 GLY A CA 1
ATOM 855 C C . GLY A 1 107 ? 2.314 -2.837 -25.840 1.00 55.06 107 GLY A C 1
ATOM 856 O O . GLY A 1 107 ? 2.659 -3.668 -26.675 1.00 55.06 107 GLY A O 1
ATOM 857 N N . GLY A 1 108 ? 1.836 -3.192 -24.642 1.00 53.22 108 GLY A N 1
ATOM 858 C CA . GLY A 1 108 ? 1.648 -4.592 -24.251 1.00 53.22 108 GLY A CA 1
ATOM 859 C C . GLY A 1 108 ? 2.973 -5.336 -24.122 1.00 53.22 108 GLY A C 1
ATOM 860 O O . GLY A 1 108 ? 3.145 -6.408 -24.703 1.00 53.22 108 GLY A O 1
ATOM 861 N N . VAL A 1 109 ? 3.928 -4.742 -23.398 1.00 50.44 109 VAL A N 1
ATOM 862 C CA . VAL A 1 109 ? 5.217 -5.379 -23.109 1.00 50.44 109 VAL A CA 1
ATOM 863 C C . VAL A 1 109 ? 4.947 -6.696 -22.384 1.00 50.44 109 VAL A C 1
ATOM 865 O O . VAL A 1 109 ? 4.467 -6.719 -21.251 1.00 50.44 109 VAL A O 1
ATOM 868 N N . LYS A 1 110 ? 5.226 -7.801 -23.076 1.00 44.03 110 LYS A N 1
ATOM 869 C CA . LYS A 1 110 ? 5.096 -9.153 -22.542 1.00 44.03 110 LYS A CA 1
ATOM 870 C C . LYS A 1 110 ? 6.208 -9.373 -21.518 1.00 44.03 110 LYS A C 1
ATOM 872 O O . LYS A 1 110 ? 7.346 -9.616 -21.894 1.00 44.03 110 LYS A O 1
ATOM 877 N N . GLY A 1 111 ? 5.865 -9.307 -20.237 1.00 48.81 111 GLY A N 1
ATOM 878 C CA . GLY A 1 111 ? 6.723 -9.784 -19.153 1.00 48.81 111 GLY A CA 1
ATOM 879 C C . GLY A 1 111 ? 7.822 -8.831 -18.666 1.00 48.81 111 GLY A C 1
ATOM 880 O O . GLY A 1 111 ? 7.985 -7.704 -19.130 1.00 48.81 111 GLY A O 1
ATOM 881 N N . LEU A 1 112 ? 8.563 -9.322 -17.666 1.00 47.72 112 LEU A N 1
ATOM 882 C CA . LEU A 1 112 ? 9.659 -8.662 -16.939 1.00 47.72 112 LEU A CA 1
ATOM 883 C C . LEU A 1 112 ? 10.958 -8.486 -17.772 1.00 47.72 112 LEU A C 1
ATOM 885 O O . LEU A 1 112 ? 12.024 -8.261 -17.208 1.00 47.72 112 LEU A O 1
ATOM 889 N N . ASP A 1 113 ? 10.907 -8.560 -19.103 1.00 46.50 113 ASP A N 1
ATOM 890 C CA . ASP A 1 113 ? 12.099 -8.711 -19.961 1.00 46.50 113 ASP A CA 1
ATOM 891 C C . ASP A 1 113 ? 12.865 -7.399 -20.251 1.00 46.50 113 ASP A C 1
ATOM 893 O O . ASP A 1 113 ? 13.719 -7.328 -21.137 1.00 46.50 113 ASP A O 1
ATOM 897 N N . HIS A 1 114 ? 12.626 -6.332 -19.486 1.00 48.00 114 HIS A N 1
ATOM 898 C CA . HIS A 1 114 ? 13.298 -5.040 -19.675 1.00 48.00 114 HIS A CA 1
ATOM 899 C C . HIS A 1 114 ? 14.673 -4.887 -19.010 1.00 48.00 114 HIS A C 1
ATOM 901 O O . HIS A 1 114 ? 15.180 -3.770 -18.917 1.00 48.00 114 HIS A O 1
ATOM 907 N N . LEU A 1 115 ? 15.364 -5.989 -18.706 1.00 43.44 115 LEU A N 1
ATOM 908 C CA . LEU A 1 115 ? 16.818 -5.933 -18.495 1.00 43.44 115 LEU A CA 1
ATOM 909 C C . LEU A 1 115 ? 17.621 -5.682 -19.789 1.00 43.44 115 LEU A C 1
ATOM 911 O O . LEU A 1 115 ? 18.827 -5.473 -19.714 1.00 43.44 115 LEU A O 1
ATOM 915 N N . VAL A 1 116 ? 16.991 -5.649 -20.975 1.00 38.56 116 VAL A N 1
ATOM 916 C CA . VAL A 1 116 ? 17.702 -5.407 -22.246 1.00 38.56 116 VAL A CA 1
ATOM 917 C C . VAL A 1 116 ? 16.973 -4.378 -23.124 1.00 38.56 116 VAL A C 1
ATOM 919 O O . VAL A 1 116 ? 16.325 -4.722 -24.107 1.00 38.56 116 VAL A O 1
ATOM 922 N N . ILE A 1 117 ? 17.093 -3.082 -22.807 1.00 42.25 117 ILE A N 1
ATOM 923 C CA . ILE A 1 117 ? 16.833 -2.007 -23.785 1.00 42.25 117 ILE A CA 1
ATOM 924 C C . ILE A 1 117 ? 18.042 -1.077 -23.863 1.00 42.25 117 ILE A C 1
ATOM 926 O O . ILE A 1 117 ? 18.547 -0.577 -22.862 1.00 42.25 117 ILE A O 1
ATOM 930 N N . HIS A 1 118 ? 18.458 -0.802 -25.096 1.00 40.06 118 HIS A N 1
ATOM 931 C CA . HIS A 1 118 ? 19.677 -0.093 -25.483 1.00 40.06 118 HIS A CA 1
ATOM 932 C C . HIS A 1 118 ? 19.749 1.401 -25.077 1.00 40.06 118 HIS A C 1
ATOM 934 O O . HIS A 1 118 ? 20.791 2.025 -25.274 1.00 40.06 118 HIS A O 1
ATOM 940 N N . HIS A 1 119 ? 18.673 1.993 -24.534 1.00 46.59 119 HIS A N 1
ATOM 941 C CA . HIS A 1 119 ? 18.599 3.407 -24.131 1.00 46.59 119 HIS A CA 1
ATOM 942 C C . HIS A 1 119 ? 18.012 3.556 -22.719 1.00 46.59 119 HIS A C 1
ATOM 944 O O . HIS A 1 119 ? 16.803 3.481 -22.517 1.00 46.59 119 HIS A O 1
ATOM 950 N N . TRP A 1 120 ? 18.880 3.846 -21.747 1.00 48.94 120 TRP A N 1
ATOM 951 C CA . TRP A 1 120 ? 18.568 3.955 -20.315 1.00 48.94 120 TRP A CA 1
ATOM 952 C C . TRP A 1 120 ? 17.375 4.867 -19.969 1.00 48.94 120 TRP A C 1
ATOM 954 O O . TRP A 1 120 ? 16.638 4.565 -19.039 1.00 48.94 120 TRP A O 1
ATOM 964 N N . TRP A 1 121 ? 17.137 5.952 -20.718 1.00 47.69 121 TRP A N 1
ATOM 965 C CA . TRP A 1 121 ? 16.042 6.896 -20.443 1.00 47.69 121 TRP A CA 1
ATOM 966 C C . TRP A 1 121 ? 14.647 6.360 -20.809 1.00 47.69 121 TRP A C 1
ATOM 968 O O . TRP A 1 121 ? 13.667 6.698 -20.148 1.00 47.69 121 TRP A O 1
ATOM 978 N N . GLN A 1 122 ? 14.543 5.491 -21.821 1.00 56.25 122 GLN A N 1
ATOM 979 C CA . GLN A 1 122 ? 13.267 4.878 -22.223 1.00 56.25 122 GLN A CA 1
ATOM 980 C C . GLN A 1 122 ? 12.865 3.706 -21.310 1.00 56.25 122 GLN A C 1
ATOM 982 O O . GLN A 1 122 ? 11.688 3.360 -21.256 1.00 56.25 122 GLN A O 1
ATOM 987 N N . SER A 1 123 ? 13.807 3.152 -20.541 1.00 65.06 123 SER A N 1
ATOM 988 C CA . SER A 1 123 ? 13.554 2.065 -19.584 1.00 65.06 123 SER A CA 1
ATOM 989 C C . SER A 1 123 ? 13.086 2.549 -18.207 1.00 65.06 123 SER A C 1
ATOM 991 O O . SER A 1 123 ? 12.401 1.812 -17.507 1.00 65.06 123 SER A O 1
ATOM 993 N N . ILE A 1 124 ? 13.407 3.784 -17.796 1.00 75.25 124 ILE A N 1
ATOM 994 C CA . ILE A 1 124 ? 13.106 4.267 -16.432 1.00 75.25 124 ILE A CA 1
ATOM 995 C C . ILE A 1 124 ? 11.599 4.347 -16.176 1.00 75.25 124 ILE A C 1
ATOM 997 O O . ILE A 1 124 ? 11.125 3.909 -15.132 1.00 75.25 124 ILE A O 1
ATOM 1001 N N . ALA A 1 125 ? 10.836 4.898 -17.120 1.00 79.31 125 ALA A N 1
ATOM 1002 C CA . ALA A 1 125 ? 9.400 5.088 -16.955 1.00 79.31 125 ALA A CA 1
ATOM 1003 C C . ALA A 1 125 ? 8.614 3.762 -16.812 1.00 79.31 125 ALA A C 1
ATOM 1005 O O . ALA A 1 125 ? 7.832 3.655 -15.864 1.00 79.31 125 ALA A O 1
ATOM 1006 N N . PRO A 1 126 ? 8.821 2.730 -17.659 1.00 80.25 126 PRO A N 1
ATOM 1007 C CA . PRO A 1 126 ? 8.169 1.437 -17.459 1.00 80.25 126 PRO A CA 1
ATOM 1008 C C . PRO A 1 126 ? 8.647 0.723 -16.186 1.00 80.25 126 PRO A C 1
ATOM 1010 O O . PRO A 1 126 ? 7.805 0.182 -15.473 1.00 80.25 126 PRO A O 1
ATOM 1013 N N . ILE A 1 127 ? 9.942 0.782 -15.837 1.00 81.94 127 ILE A N 1
ATOM 1014 C CA . ILE A 1 127 ? 10.467 0.222 -14.572 1.00 81.94 127 ILE A CA 1
ATOM 1015 C C . ILE A 1 127 ? 9.790 0.884 -13.365 1.00 81.94 127 ILE A C 1
ATOM 1017 O O . ILE A 1 127 ? 9.330 0.211 -12.443 1.00 81.94 127 ILE A O 1
ATOM 1021 N N . PHE A 1 128 ? 9.667 2.210 -13.380 1.00 87.50 128 PHE A N 1
ATOM 1022 C CA . PHE A 1 128 ? 8.987 2.957 -12.329 1.00 87.50 128 PHE A CA 1
ATOM 1023 C C . PHE A 1 128 ? 7.516 2.540 -12.189 1.00 87.50 128 PHE A C 1
ATOM 1025 O O . PHE A 1 128 ? 7.051 2.312 -11.074 1.00 87.50 128 PHE A O 1
ATOM 1032 N N . VAL A 1 129 ? 6.786 2.387 -13.301 1.00 88.50 129 VAL A N 1
ATOM 1033 C CA . VAL A 1 129 ? 5.374 1.959 -13.277 1.00 88.50 129 VAL A CA 1
ATOM 1034 C C . VAL A 1 129 ? 5.240 0.504 -12.807 1.00 88.50 129 VAL A C 1
ATOM 1036 O O . VAL A 1 129 ? 4.304 0.192 -12.070 1.00 88.50 129 VAL A O 1
ATOM 1039 N N . GLN A 1 130 ? 6.181 -0.377 -13.161 1.00 87.12 130 GLN A N 1
ATOM 1040 C CA . GLN A 1 130 ? 6.235 -1.748 -12.638 1.00 87.12 130 GLN A CA 1
ATOM 1041 C C . GLN A 1 130 ? 6.411 -1.761 -11.118 1.00 87.12 130 GLN A C 1
ATOM 1043 O O . GLN A 1 130 ? 5.641 -2.432 -10.428 1.00 87.12 130 GLN A O 1
ATOM 1048 N N . TYR A 1 131 ? 7.347 -0.974 -10.578 1.00 89.62 131 TYR A N 1
ATOM 1049 C CA . TYR A 1 131 ? 7.475 -0.819 -9.128 1.00 89.62 131 TYR A CA 1
ATOM 1050 C C . TYR A 1 131 ? 6.219 -0.204 -8.510 1.00 89.62 131 TYR A C 1
ATOM 1052 O O . TYR A 1 131 ? 5.787 -0.670 -7.463 1.00 89.62 131 TYR A O 1
ATOM 1060 N N . LEU A 1 132 ? 5.576 0.774 -9.155 1.00 92.19 132 LEU A N 1
ATOM 1061 C CA . LEU A 1 132 ? 4.321 1.349 -8.665 1.00 92.19 132 LEU A CA 1
ATOM 1062 C C . LEU A 1 132 ? 3.218 0.281 -8.550 1.00 92.19 132 LEU A C 1
ATOM 1064 O O . LEU A 1 132 ? 2.531 0.221 -7.531 1.00 92.19 132 LEU A O 1
ATOM 1068 N N . ALA A 1 133 ? 3.079 -0.597 -9.549 1.00 91.31 133 ALA A N 1
ATOM 1069 C CA . ALA A 1 133 ? 2.140 -1.719 -9.520 1.00 91.31 133 ALA A CA 1
ATOM 1070 C C . ALA A 1 133 ? 2.491 -2.715 -8.401 1.00 91.31 133 ALA A C 1
ATOM 1072 O O . ALA A 1 133 ? 1.654 -3.047 -7.563 1.00 91.31 133 ALA A O 1
ATOM 1073 N N . MET A 1 134 ? 3.750 -3.146 -8.348 1.00 90.62 134 MET A N 1
ATOM 1074 C CA . MET A 1 134 ? 4.245 -4.122 -7.378 1.00 90.62 134 MET A CA 1
ATOM 1075 C C . MET A 1 134 ? 4.057 -3.636 -5.933 1.00 90.62 134 MET A C 1
ATOM 1077 O O . MET A 1 134 ? 3.475 -4.331 -5.099 1.00 90.62 134 MET A O 1
ATOM 1081 N N . LEU A 1 135 ? 4.489 -2.407 -5.658 1.00 93.50 135 LEU A N 1
ATOM 1082 C CA . LEU A 1 135 ? 4.437 -1.780 -4.342 1.00 93.50 135 LEU A CA 1
ATOM 1083 C C . LEU A 1 135 ? 3.005 -1.433 -3.917 1.00 93.50 135 LEU A C 1
ATOM 1085 O O . LEU A 1 135 ? 2.667 -1.613 -2.749 1.00 93.50 135 LEU A O 1
ATOM 1089 N N . SER A 1 136 ? 2.148 -0.961 -4.833 1.00 94.88 136 SER A N 1
ATOM 1090 C CA . SER A 1 136 ? 0.744 -0.645 -4.511 1.00 94.88 136 SER A CA 1
ATOM 1091 C C . SER A 1 136 ? -0.049 -1.890 -4.143 1.00 94.88 136 SER A C 1
ATOM 1093 O O . SER A 1 136 ? -0.797 -1.861 -3.163 1.00 94.88 136 SER A O 1
ATOM 1095 N N . PHE A 1 137 ? 0.169 -3.006 -4.842 1.00 93.88 137 PHE A N 1
ATOM 1096 C CA . PHE A 1 137 ? -0.419 -4.281 -4.448 1.00 93.88 137 PHE A CA 1
ATOM 1097 C C . PHE A 1 137 ? 0.173 -4.806 -3.137 1.00 93.88 137 PHE A C 1
ATOM 1099 O O . PHE A 1 137 ? -0.574 -5.246 -2.263 1.00 93.88 137 PHE A O 1
ATOM 1106 N N . GLY A 1 138 ? 1.494 -4.722 -2.961 1.00 92.81 138 GLY A N 1
ATOM 1107 C CA . GLY A 1 138 ? 2.150 -5.137 -1.720 1.00 92.81 138 GLY A CA 1
ATOM 1108 C C . GLY A 1 138 ? 1.606 -4.391 -0.500 1.00 92.81 138 GLY A C 1
ATOM 1109 O O . GLY A 1 138 ? 1.219 -5.005 0.495 1.00 92.81 138 GLY A O 1
ATOM 1110 N N . MET A 1 139 ? 1.478 -3.068 -0.612 1.00 94.56 139 MET A N 1
ATOM 1111 C CA . MET A 1 139 ? 0.891 -2.212 0.418 1.00 94.56 139 MET A CA 1
ATOM 1112 C C . MET A 1 139 ? -0.601 -2.486 0.625 1.00 94.56 139 MET A C 1
ATOM 1114 O O . MET A 1 139 ? -1.078 -2.413 1.757 1.00 94.56 139 MET A O 1
ATOM 1118 N N . PHE A 1 140 ? -1.345 -2.820 -0.434 1.00 95.25 140 PHE A N 1
ATOM 1119 C CA . PHE A 1 140 ? -2.751 -3.217 -0.330 1.00 95.25 140 PHE A CA 1
ATOM 1120 C C . PHE A 1 140 ? -2.899 -4.491 0.504 1.00 95.25 140 PHE A C 1
ATOM 1122 O O . PHE A 1 140 ? -3.643 -4.491 1.483 1.00 95.25 140 PHE A O 1
ATOM 1129 N N . VAL A 1 141 ? -2.144 -5.544 0.178 1.00 93.94 141 VAL A N 1
ATOM 1130 C CA . VAL A 1 141 ? -2.171 -6.813 0.921 1.00 93.94 141 VAL A CA 1
ATOM 1131 C C . VAL A 1 141 ? -1.726 -6.613 2.367 1.00 93.94 141 VAL A C 1
ATOM 1133 O O . VAL A 1 141 ? -2.378 -7.124 3.276 1.00 93.94 141 VAL A O 1
ATOM 1136 N N . ALA A 1 142 ? -0.674 -5.827 2.608 1.00 92.62 142 ALA A N 1
ATOM 1137 C CA . ALA A 1 142 ? -0.242 -5.499 3.964 1.00 92.62 142 ALA A CA 1
ATOM 1138 C C . ALA A 1 142 ? -1.354 -4.812 4.772 1.00 92.62 142 ALA A C 1
ATOM 1140 O O . ALA A 1 142 ? -1.612 -5.189 5.913 1.00 92.62 142 ALA A O 1
ATOM 1141 N N . ASN A 1 143 ? -2.079 -3.872 4.161 1.00 93.19 143 ASN A N 1
ATOM 1142 C CA . ASN A 1 143 ? -3.174 -3.160 4.816 1.00 93.19 143 ASN A CA 1
ATOM 1143 C C . ASN A 1 143 ? -4.437 -4.006 5.066 1.00 93.19 143 ASN A C 1
ATOM 1145 O O . ASN A 1 143 ? -5.316 -3.558 5.807 1.00 93.19 143 ASN A O 1
ATOM 1149 N N . LEU A 1 144 ? -4.530 -5.219 4.505 1.00 92.88 144 LEU A N 1
ATOM 1150 C CA . LEU A 1 144 ? -5.586 -6.189 4.823 1.00 92.88 144 LEU A CA 1
ATOM 1151 C C . LEU A 1 144 ? -5.327 -6.955 6.126 1.00 92.88 144 LEU A C 1
ATOM 1153 O O . LEU A 1 144 ? -6.257 -7.555 6.669 1.00 92.88 144 LEU A O 1
ATOM 1157 N N . PHE A 1 145 ? -4.100 -6.937 6.659 1.00 90.75 145 PHE A N 1
ATOM 1158 C CA . PHE A 1 145 ? -3.834 -7.552 7.956 1.00 90.75 145 PHE A CA 1
ATOM 1159 C C . PHE A 1 145 ? -4.551 -6.771 9.066 1.00 90.75 145 PHE A C 1
ATOM 1161 O O . PHE A 1 145 ? -4.483 -5.539 9.091 1.00 90.75 145 PHE A O 1
ATOM 1168 N N . PRO A 1 146 ? -5.215 -7.456 10.018 1.00 87.38 146 PRO A N 1
ATOM 1169 C CA . PRO A 1 146 ? -5.953 -6.813 11.101 1.00 87.38 146 PRO A CA 1
ATOM 1170 C C . PRO A 1 146 ? -4.994 -6.302 12.191 1.00 87.38 146 PRO A C 1
ATOM 1172 O O . PRO A 1 146 ? -4.984 -6.789 13.319 1.00 87.38 146 PRO A O 1
ATOM 1175 N N . VAL A 1 147 ? -4.158 -5.327 11.835 1.00 88.19 147 VAL A N 1
ATOM 1176 C CA . VAL A 1 147 ? -3.272 -4.577 12.734 1.00 88.19 147 VAL A CA 1
ATOM 1177 C C . VAL A 1 147 ? -3.899 -3.209 12.973 1.00 88.19 147 VAL A C 1
ATOM 1179 O O . VAL A 1 147 ? -4.422 -2.594 12.047 1.00 88.19 147 VAL A O 1
ATOM 1182 N N . SER A 1 148 ? -3.837 -2.702 14.205 1.00 81.38 148 SER A N 1
ATOM 1183 C CA . SER A 1 148 ? -4.504 -1.449 14.603 1.00 81.38 148 SER A CA 1
ATOM 1184 C C . SER A 1 148 ? -4.153 -0.229 13.750 1.00 81.38 148 SER A C 1
ATOM 1186 O O . SER A 1 148 ? -4.993 0.645 13.564 1.00 81.38 148 SER A O 1
ATOM 1188 N N . THR A 1 149 ? -2.930 -0.175 13.228 1.00 82.38 149 THR A N 1
ATOM 1189 C CA . THR A 1 149 ? -2.425 0.916 12.389 1.00 82.38 149 THR A CA 1
ATOM 1190 C C . THR A 1 149 ? -2.842 0.827 10.927 1.00 82.38 149 THR A C 1
ATOM 1192 O O . THR A 1 149 ? -2.723 1.822 10.217 1.00 82.38 149 THR A O 1
ATOM 1195 N N . PHE A 1 150 ? -3.274 -0.346 10.466 1.00 89.38 150 PHE A N 1
ATOM 1196 C CA . PHE A 1 150 ? -3.591 -0.603 9.063 1.00 89.38 150 PHE A CA 1
ATOM 1197 C C . PHE A 1 150 ? -5.056 -0.315 8.749 1.00 89.38 150 PHE A C 1
ATOM 1199 O O . PHE A 1 150 ? -5.908 -0.242 9.642 1.00 89.38 150 PHE A O 1
ATOM 1206 N N . ASP A 1 151 ? -5.360 -0.186 7.459 1.00 90.38 151 ASP A N 1
ATOM 1207 C CA . ASP A 1 151 ? -6.711 0.132 6.998 1.00 90.38 151 ASP A CA 1
ATOM 1208 C C . ASP A 1 151 ? -7.745 -0.899 7.479 1.00 90.38 151 ASP A C 1
ATOM 1210 O O . ASP A 1 151 ? -8.835 -0.515 7.913 1.00 90.38 151 ASP A O 1
ATOM 1214 N N . MET A 1 152 ? -7.405 -2.194 7.504 1.00 91.12 152 MET A N 1
ATOM 1215 C CA . MET A 1 152 ? -8.287 -3.225 8.062 1.00 91.12 152 MET A CA 1
ATOM 1216 C C . MET A 1 152 ? -8.540 -3.036 9.564 1.00 91.12 152 MET A C 1
ATOM 1218 O O . MET A 1 152 ? -9.665 -3.228 10.030 1.00 91.12 152 MET A O 1
ATOM 1222 N N . GLY A 1 153 ? -7.539 -2.594 10.330 1.00 88.75 153 GLY A N 1
ATOM 1223 C CA . GLY A 1 153 ? -7.714 -2.245 11.740 1.00 88.75 153 GLY A CA 1
ATOM 1224 C C . GLY A 1 153 ? -8.720 -1.110 11.935 1.00 88.75 153 GLY A C 1
ATOM 1225 O O . GLY A 1 153 ? -9.577 -1.185 12.821 1.00 88.75 153 GLY A O 1
ATOM 1226 N N . LEU A 1 154 ? -8.686 -0.098 11.063 1.00 88.56 154 LEU A N 1
ATOM 1227 C CA . LEU A 1 154 ? -9.659 1.001 11.057 1.00 88.56 154 LEU A CA 1
ATOM 1228 C C . LEU A 1 154 ? -11.059 0.545 10.636 1.00 88.56 154 LEU A C 1
ATOM 1230 O O . LEU A 1 154 ? -12.048 1.009 11.210 1.00 88.56 154 LEU A O 1
ATOM 1234 N N . LEU A 1 155 ? -11.163 -0.383 9.683 1.00 90.69 155 LEU A N 1
ATOM 1235 C CA . LEU A 1 155 ? -12.440 -0.993 9.308 1.00 90.69 155 LEU A CA 1
ATOM 1236 C C . LEU A 1 155 ? -13.061 -1.733 10.492 1.00 90.69 155 LEU A C 1
ATOM 1238 O O . LEU A 1 155 ? -14.213 -1.462 10.827 1.00 90.69 155 LEU A O 1
ATOM 1242 N N . ILE A 1 156 ? -12.290 -2.587 11.171 1.00 89.06 156 ILE A N 1
ATOM 1243 C CA . ILE A 1 156 ? -12.744 -3.334 12.353 1.00 89.06 156 ILE A CA 1
ATOM 1244 C C . ILE A 1 156 ? -13.136 -2.370 13.485 1.00 89.06 156 ILE A C 1
ATOM 1246 O O . ILE A 1 156 ? -14.175 -2.549 14.126 1.00 89.06 156 ILE A O 1
ATOM 1250 N N . ALA A 1 157 ? -12.350 -1.309 13.703 1.00 86.88 157 ALA A N 1
ATOM 1251 C CA . ALA A 1 157 ? -12.667 -0.253 14.667 1.00 86.88 157 ALA A CA 1
ATOM 1252 C C . ALA A 1 157 ? -13.973 0.484 14.338 1.00 86.88 157 ALA A C 1
ATOM 1254 O O . ALA A 1 157 ? -14.690 0.903 15.249 1.00 86.88 157 ALA A O 1
ATOM 1255 N N . GLY A 1 158 ? -14.265 0.667 13.049 1.00 85.75 158 GLY A N 1
ATOM 1256 C CA . GLY A 1 158 ? -15.474 1.321 12.561 1.00 85.75 158 GLY A CA 1
ATOM 1257 C C . GLY A 1 158 ? -16.716 0.430 12.567 1.00 85.75 158 GLY A C 1
ATOM 1258 O O . GLY A 1 158 ? -17.822 0.946 12.702 1.00 85.75 158 GLY A O 1
ATOM 1259 N N . THR A 1 159 ? -16.566 -0.892 12.444 1.00 88.19 159 THR A N 1
ATOM 1260 C CA . THR A 1 159 ? -17.698 -1.835 12.460 1.00 88.19 159 THR A CA 1
ATOM 1261 C C . THR A 1 159 ? -18.088 -2.262 13.867 1.00 88.19 159 THR A C 1
ATOM 1263 O O . THR A 1 159 ? -19.275 -2.336 14.172 1.00 88.19 159 THR A O 1
ATOM 1266 N N . SER A 1 160 ? -17.115 -2.558 14.732 1.00 86.62 160 SER A N 1
ATOM 1267 C CA . SER A 1 160 ? -17.393 -3.080 16.072 1.00 86.62 160 SER A CA 1
ATOM 1268 C C . SER A 1 160 ? -16.283 -2.729 17.072 1.00 86.62 160 SER A C 1
ATOM 1270 O O . SER A 1 160 ? -15.174 -3.263 16.972 1.00 86.62 160 SER A O 1
ATOM 1272 N N . PRO A 1 161 ? -16.568 -1.919 18.108 1.00 80.69 161 PRO A N 1
ATOM 1273 C CA . PRO A 1 161 ? -15.596 -1.626 19.163 1.00 80.69 161 PRO A CA 1
ATOM 1274 C C . PRO A 1 161 ? -15.128 -2.875 19.927 1.00 80.69 161 PRO A C 1
ATOM 1276 O O . PRO A 1 161 ? -13.962 -2.966 20.308 1.00 80.69 161 PRO A O 1
ATOM 1279 N N . THR A 1 162 ? -16.017 -3.852 20.127 1.00 84.75 162 THR A N 1
ATOM 1280 C CA . THR A 1 162 ? -15.709 -5.139 20.771 1.00 84.75 162 THR A CA 1
ATOM 1281 C C . THR A 1 162 ? -14.782 -5.999 19.915 1.00 84.75 162 THR A C 1
ATOM 1283 O O . THR A 1 162 ? -13.814 -6.549 20.438 1.00 84.75 162 THR A O 1
ATOM 1286 N N . GLY A 1 163 ? -15.016 -6.055 18.600 1.00 83.19 163 GLY A N 1
ATOM 1287 C CA . GLY A 1 163 ? -14.130 -6.734 17.650 1.00 83.19 163 GLY A CA 1
ATOM 1288 C C . GLY A 1 163 ? -12.738 -6.105 17.602 1.00 83.19 163 GLY A C 1
ATOM 1289 O O . GLY A 1 163 ? -11.742 -6.822 17.602 1.00 83.19 163 GLY A O 1
ATOM 1290 N N . TYR A 1 164 ? -12.647 -4.774 17.684 1.00 84.62 164 TYR A N 1
ATOM 1291 C CA . TYR A 1 164 ? -11.362 -4.075 17.768 1.00 84.62 164 TYR A CA 1
ATOM 1292 C C . TYR A 1 164 ? -10.590 -4.405 19.053 1.00 84.62 164 TYR A C 1
ATOM 1294 O O . TYR A 1 164 ? -9.383 -4.626 19.010 1.00 84.62 164 TYR A O 1
ATOM 1302 N N . LEU A 1 165 ? -11.270 -4.500 20.202 1.00 84.94 165 LEU A N 1
ATOM 1303 C CA . LEU A 1 165 ? -10.636 -4.962 21.444 1.00 84.94 165 LEU A CA 1
ATOM 1304 C C . LEU A 1 165 ? -10.174 -6.421 21.344 1.00 84.94 165 LEU A C 1
ATOM 1306 O O . LEU A 1 165 ? -9.107 -6.753 21.850 1.00 84.94 165 LEU A O 1
ATOM 1310 N N . GLY A 1 166 ? -10.955 -7.282 20.687 1.00 85.38 166 GLY A N 1
ATOM 1311 C CA . GLY A 1 166 ? -10.557 -8.657 20.384 1.00 85.38 166 GLY A CA 1
ATOM 1312 C C . GLY A 1 166 ? -9.285 -8.711 19.539 1.00 85.38 166 GLY A C 1
ATOM 1313 O O . GLY A 1 166 ? -8.344 -9.407 19.905 1.00 85.38 166 GLY A O 1
ATOM 1314 N N . MET A 1 167 ? -9.220 -7.903 18.479 1.00 86.62 167 MET A N 1
ATOM 1315 C CA . MET A 1 167 ? -8.040 -7.758 17.622 1.00 86.62 167 MET A CA 1
ATOM 1316 C C . MET A 1 167 ? -6.804 -7.316 18.417 1.00 86.62 167 MET A C 1
ATOM 1318 O O . MET A 1 167 ? -5.747 -7.917 18.272 1.00 86.62 167 MET A O 1
ATOM 1322 N N . LEU A 1 168 ? -6.937 -6.335 19.320 1.00 85.62 168 LEU A N 1
ATOM 1323 C CA . LEU A 1 168 ? -5.825 -5.892 20.172 1.00 85.62 168 LEU A CA 1
ATOM 1324 C C . LEU A 1 168 ? -5.296 -6.996 21.100 1.00 85.62 168 LEU A C 1
ATOM 1326 O O . LEU A 1 168 ? -4.104 -7.019 21.391 1.00 85.62 168 LEU A O 1
ATOM 1330 N N . LYS A 1 169 ? -6.150 -7.924 21.557 1.00 88.81 169 LYS A N 1
ATOM 1331 C CA . LYS A 1 169 ? -5.719 -9.056 22.399 1.00 88.81 169 LYS A CA 1
ATOM 1332 C C . LYS A 1 169 ? -4.850 -10.060 21.639 1.00 88.81 169 LYS A C 1
ATOM 1334 O O . LYS A 1 169 ? -4.009 -10.703 22.256 1.00 88.81 169 LYS A O 1
ATOM 1339 N N . VAL A 1 170 ? -5.047 -10.191 20.327 1.00 89.44 170 VAL A N 1
ATOM 1340 C CA . VAL A 1 170 ? -4.288 -11.106 19.451 1.00 89.44 170 VAL A CA 1
ATOM 1341 C C . VAL A 1 170 ? -3.274 -10.384 18.556 1.00 89.44 170 VAL A C 1
ATOM 1343 O O . VAL A 1 170 ? -2.675 -11.004 17.680 1.00 89.44 170 VAL A O 1
ATOM 1346 N N . ASP A 1 171 ? -3.044 -9.087 18.783 1.00 86.31 171 ASP A N 1
ATOM 1347 C CA . ASP A 1 171 ? -2.187 -8.225 17.956 1.00 86.31 171 ASP A CA 1
ATOM 1348 C C . ASP A 1 171 ? -0.766 -8.789 17.793 1.00 86.31 171 ASP A C 1
ATOM 1350 O O . ASP A 1 171 ? -0.214 -8.778 16.694 1.00 86.31 171 ASP A O 1
ATOM 1354 N N . GLY A 1 172 ? -0.204 -9.376 18.856 1.00 87.75 172 GLY A N 1
ATOM 1355 C CA . GLY A 1 172 ? 1.104 -10.036 18.803 1.00 87.75 172 GLY A CA 1
ATOM 1356 C C . GLY A 1 172 ? 1.143 -11.211 17.820 1.00 87.75 172 GLY A C 1
ATOM 1357 O O . GLY A 1 172 ? 2.070 -11.317 17.020 1.00 87.75 172 GLY A O 1
ATOM 1358 N N . THR A 1 173 ? 0.113 -12.061 17.824 1.00 89.69 173 THR A N 1
ATOM 1359 C CA . THR A 1 173 ? 0.004 -13.202 16.903 1.00 89.69 173 THR A CA 1
ATOM 1360 C C . THR A 1 173 ? -0.174 -12.735 15.461 1.00 89.69 173 THR A C 1
ATOM 1362 O O . THR A 1 173 ? 0.482 -13.260 14.566 1.00 89.69 173 THR A O 1
ATOM 1365 N N . VAL A 1 174 ? -1.010 -11.720 15.223 1.00 89.31 174 VAL A N 1
ATOM 1366 C CA . VAL A 1 174 ? -1.223 -11.164 13.876 1.00 89.31 174 VAL A CA 1
ATOM 1367 C C . VAL A 1 174 ? 0.066 -10.555 13.326 1.00 89.31 174 VAL A C 1
ATOM 1369 O O . VAL A 1 174 ? 0.427 -10.823 12.181 1.00 89.31 174 VAL A O 1
ATOM 1372 N N . LYS A 1 175 ? 0.796 -9.783 14.139 1.00 90.88 175 LYS A N 1
ATOM 1373 C CA . LYS A 1 175 ? 2.095 -9.215 13.751 1.00 90.88 175 LYS A CA 1
ATOM 1374 C C . LYS A 1 175 ? 3.136 -10.293 13.475 1.00 90.88 175 LYS A C 1
ATOM 1376 O O . LYS A 1 175 ? 3.888 -10.159 12.517 1.00 90.88 175 LYS A O 1
ATOM 1381 N N . LEU A 1 176 ? 3.159 -11.370 14.262 1.00 91.94 176 LEU A N 1
ATOM 1382 C CA . LEU A 1 176 ? 4.038 -12.510 14.006 1.00 91.94 176 LEU A CA 1
ATOM 1383 C C . LEU A 1 176 ? 3.729 -13.153 12.648 1.00 91.94 176 LEU A C 1
ATOM 1385 O O . LEU A 1 176 ? 4.644 -13.369 11.859 1.00 91.94 176 LEU A O 1
ATOM 1389 N N . ILE A 1 177 ? 2.451 -13.408 12.351 1.00 92.06 177 ILE A N 1
ATOM 1390 C CA . ILE A 1 177 ? 2.028 -13.943 11.048 1.00 92.06 177 ILE A CA 1
ATOM 1391 C C . ILE A 1 177 ? 2.443 -12.988 9.927 1.00 92.06 177 ILE A C 1
ATOM 1393 O O . ILE A 1 177 ? 3.004 -13.432 8.932 1.00 92.06 177 ILE A O 1
ATOM 1397 N N . PHE A 1 178 ? 2.223 -11.683 10.093 1.00 90.25 178 PHE A N 1
ATOM 1398 C CA . PHE A 1 178 ? 2.630 -10.678 9.114 1.00 90.25 178 PHE A CA 1
ATOM 1399 C C . PHE A 1 178 ? 4.142 -10.717 8.842 1.00 90.25 178 PHE A C 1
ATOM 1401 O O . PHE A 1 178 ? 4.555 -10.772 7.686 1.00 90.25 178 PHE A O 1
ATOM 1408 N N . VAL A 1 179 ? 4.969 -10.770 9.890 1.00 90.50 179 VAL A N 1
ATOM 1409 C CA . VAL A 1 179 ? 6.430 -10.887 9.755 1.00 90.50 179 VAL A CA 1
ATOM 1410 C C . VAL A 1 179 ? 6.826 -12.185 9.051 1.00 90.50 179 VAL A C 1
ATOM 1412 O O . VAL A 1 179 ? 7.692 -12.150 8.184 1.00 90.50 179 VAL A O 1
ATOM 1415 N N . LEU A 1 180 ? 6.186 -13.316 9.363 1.00 91.25 180 LEU A N 1
ATOM 1416 C CA . LEU A 1 180 ? 6.444 -14.584 8.670 1.00 91.25 180 LEU A CA 1
ATOM 1417 C C . LEU A 1 180 ? 6.091 -14.498 7.181 1.00 91.25 180 LEU A C 1
ATOM 1419 O O . LEU A 1 180 ? 6.860 -14.954 6.341 1.00 91.25 180 LEU A O 1
ATOM 1423 N N . VAL A 1 181 ? 4.959 -13.879 6.843 1.00 91.62 181 VAL A N 1
ATOM 1424 C CA . VAL A 1 181 ? 4.526 -13.676 5.452 1.00 91.62 181 VAL A CA 1
ATOM 1425 C C . VAL A 1 181 ? 5.520 -12.802 4.679 1.00 91.62 181 VAL A C 1
ATOM 1427 O O . VAL A 1 181 ? 5.795 -13.095 3.515 1.00 91.62 181 VAL A O 1
ATOM 1430 N N . LEU A 1 182 ? 6.081 -11.768 5.318 1.00 89.75 182 LEU A N 1
ATOM 1431 C CA . LEU A 1 182 ? 7.154 -10.952 4.741 1.00 89.75 182 LEU A CA 1
ATOM 1432 C C . LEU A 1 182 ? 8.464 -11.736 4.589 1.00 89.75 182 LEU A C 1
ATOM 1434 O O . LEU A 1 182 ? 9.119 -11.624 3.560 1.00 89.75 182 LEU A O 1
ATOM 1438 N N . LEU A 1 183 ? 8.835 -12.542 5.588 1.00 89.00 183 LEU A N 1
ATOM 1439 C CA . LEU A 1 183 ? 10.072 -13.331 5.585 1.00 89.00 183 LEU A CA 1
ATOM 1440 C C . LEU A 1 183 ? 10.071 -14.396 4.484 1.00 89.00 183 LEU A C 1
ATOM 1442 O O . LEU A 1 183 ? 11.093 -14.614 3.843 1.00 89.00 183 LEU A O 1
ATOM 1446 N N . PHE A 1 184 ? 8.925 -15.034 4.245 1.00 90.62 184 PHE A N 1
ATOM 1447 C CA . PHE A 1 184 ? 8.743 -15.995 3.153 1.00 90.62 184 PHE A CA 1
ATOM 1448 C C . PHE A 1 184 ? 8.456 -15.339 1.795 1.00 90.62 184 PHE A C 1
ATOM 1450 O O . PHE A 1 184 ? 8.177 -16.048 0.831 1.00 90.62 184 PHE A O 1
ATOM 1457 N N . ASP A 1 185 ? 8.491 -14.005 1.720 1.00 87.12 185 ASP A N 1
ATOM 1458 C CA . ASP A 1 185 ? 8.295 -13.213 0.503 1.00 87.12 185 ASP A CA 1
ATOM 1459 C C . ASP A 1 185 ? 6.988 -13.523 -0.259 1.00 87.12 185 ASP A C 1
ATOM 1461 O O . ASP A 1 185 ? 6.859 -13.353 -1.474 1.00 87.12 185 ASP A O 1
ATOM 1465 N N . LEU A 1 186 ? 5.962 -13.978 0.471 1.00 89.38 186 LEU A N 1
ATOM 1466 C CA . LEU A 1 186 ? 4.714 -14.470 -0.122 1.00 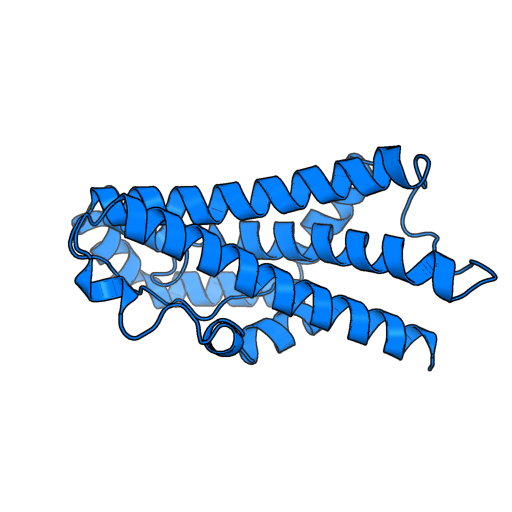89.38 186 LEU A CA 1
ATOM 1467 C C . LEU A 1 186 ? 3.934 -13.358 -0.831 1.00 89.38 186 LEU A C 1
ATOM 1469 O O . LEU A 1 186 ? 3.257 -13.615 -1.826 1.00 89.38 186 LEU A O 1
ATOM 1473 N N . ILE A 1 187 ? 4.025 -12.123 -0.327 1.00 89.50 187 ILE A N 1
ATOM 1474 C CA . ILE A 1 187 ? 3.343 -10.965 -0.921 1.00 89.50 187 ILE A CA 1
ATOM 1475 C C . ILE A 1 187 ? 3.998 -10.595 -2.251 1.00 89.50 187 ILE A C 1
ATOM 1477 O O . ILE A 1 187 ? 3.290 -10.400 -3.242 1.00 89.50 187 ILE A O 1
ATOM 1481 N N . HIS A 1 188 ? 5.331 -10.539 -2.295 1.00 86.94 188 HIS A N 1
ATOM 1482 C CA . HIS A 1 188 ? 6.054 -10.226 -3.522 1.00 86.94 188 HIS A CA 1
ATOM 1483 C C . HIS A 1 188 ? 5.849 -11.311 -4.584 1.00 86.94 188 HIS A C 1
ATOM 1485 O O . HIS A 1 188 ? 5.507 -11.017 -5.735 1.00 86.94 188 HIS A O 1
ATOM 1491 N N . TYR A 1 189 ? 5.952 -12.580 -4.186 1.00 86.50 189 TYR A N 1
ATOM 1492 C CA . TYR A 1 189 ? 5.657 -13.705 -5.069 1.00 86.50 189 TYR A CA 1
ATOM 1493 C C . TYR A 1 189 ? 4.216 -13.656 -5.602 1.00 86.50 189 TYR A C 1
ATOM 1495 O O . TYR A 1 189 ? 3.976 -13.827 -6.798 1.00 86.50 189 TYR A O 1
ATOM 1503 N N . GLY A 1 190 ? 3.243 -13.372 -4.733 1.00 84.81 190 GLY A N 1
ATOM 1504 C CA . GLY A 1 190 ? 1.839 -13.247 -5.118 1.00 84.81 190 GLY A CA 1
ATOM 1505 C C . GLY A 1 190 ? 1.593 -12.122 -6.125 1.00 84.81 190 GLY A C 1
ATOM 1506 O O . GLY A 1 190 ? 0.945 -12.353 -7.149 1.00 84.81 190 GLY A O 1
ATOM 1507 N N . ALA A 1 191 ? 2.121 -10.917 -5.882 1.00 84.69 191 ALA A N 1
ATOM 1508 C CA . ALA A 1 191 ? 1.885 -9.811 -6.808 1.00 84.69 191 ALA A CA 1
ATOM 1509 C C . ALA A 1 191 ? 2.634 -9.966 -8.128 1.00 84.69 191 ALA A C 1
ATOM 1511 O O . ALA A 1 191 ? 2.060 -9.650 -9.164 1.00 84.69 191 ALA A O 1
ATOM 1512 N N . SER A 1 192 ? 3.870 -10.468 -8.129 1.00 83.69 192 SER A N 1
ATOM 1513 C CA . SER A 1 192 ? 4.607 -10.694 -9.380 1.00 83.69 192 SER A CA 1
ATOM 1514 C C . SER A 1 192 ? 3.856 -11.663 -10.300 1.00 83.69 192 SER A C 1
ATOM 1516 O O . SER A 1 192 ? 3.691 -11.388 -11.490 1.00 83.69 192 SER A O 1
ATOM 1518 N N . ARG A 1 193 ? 3.295 -12.747 -9.743 1.00 85.25 193 ARG A N 1
ATOM 1519 C CA . ARG A 1 193 ? 2.418 -13.676 -10.476 1.00 85.25 193 ARG A CA 1
ATOM 1520 C C . ARG A 1 193 ? 1.134 -13.019 -10.969 1.00 85.25 193 ARG A C 1
ATOM 1522 O O . ARG A 1 193 ? 0.735 -13.268 -12.104 1.00 85.25 193 ARG A O 1
ATOM 1529 N N . LEU A 1 194 ? 0.497 -12.189 -10.145 1.00 84.88 194 LEU A N 1
ATOM 1530 C CA . LEU A 1 194 ? -0.723 -11.481 -10.531 1.00 84.88 194 LEU A CA 1
ATOM 1531 C C . LEU A 1 194 ? -0.468 -10.480 -11.665 1.00 84.88 194 LEU A C 1
ATOM 1533 O O . LEU A 1 194 ? -1.220 -10.455 -12.632 1.00 84.88 194 LEU A O 1
ATOM 1537 N N . ILE A 1 195 ? 0.597 -9.682 -11.568 1.00 84.38 195 ILE A N 1
ATOM 1538 C CA . ILE A 1 195 ? 0.989 -8.709 -12.595 1.00 84.38 195 ILE A CA 1
ATOM 1539 C C . ILE A 1 195 ? 1.267 -9.431 -13.916 1.00 84.38 195 ILE A C 1
ATOM 1541 O O . ILE A 1 195 ? 0.759 -9.009 -14.950 1.00 84.38 195 ILE A O 1
ATOM 1545 N N . LEU A 1 196 ? 2.000 -10.549 -13.877 1.00 81.44 196 LEU A N 1
ATOM 1546 C CA . LEU A 1 196 ? 2.293 -11.360 -15.061 1.00 81.44 196 LEU A CA 1
ATOM 1547 C C . LEU A 1 196 ? 1.036 -11.958 -15.708 1.00 81.44 196 LEU A C 1
ATOM 1549 O O . LEU A 1 196 ? 1.012 -12.146 -16.915 1.00 81.44 196 LEU A O 1
ATOM 1553 N N . LEU A 1 197 ? -0.002 -12.258 -14.926 1.00 83.19 197 LEU A N 1
ATOM 1554 C CA . LEU A 1 197 ? -1.280 -12.750 -15.447 1.00 83.19 197 LEU A CA 1
ATOM 1555 C C . LEU A 1 197 ? -2.139 -11.636 -16.073 1.00 83.19 197 LEU A C 1
ATOM 1557 O O . LEU A 1 197 ? -2.965 -11.914 -16.941 1.00 83.19 197 LEU A O 1
ATOM 1561 N N . LEU A 1 198 ? -1.996 -10.393 -15.606 1.00 81.00 198 LEU A N 1
ATOM 1562 C CA . LEU A 1 198 ? -2.823 -9.256 -16.032 1.00 81.00 198 LEU A CA 1
ATOM 1563 C C . LEU A 1 198 ? -2.279 -8.498 -17.256 1.00 81.00 198 LEU A C 1
ATOM 1565 O O . LEU A 1 198 ? -3.052 -7.767 -17.895 1.00 81.00 198 LEU A O 1
ATOM 1569 N N . LEU A 1 199 ? -0.984 -8.647 -17.551 1.00 76.00 199 LEU A N 1
ATOM 1570 C CA . LEU A 1 199 ? -0.291 -8.086 -18.718 1.00 76.00 199 LEU A CA 1
ATOM 1571 C C . LEU A 1 199 ? -0.360 -9.038 -19.915 1.00 76.00 199 LEU A C 1
ATOM 1573 O O . LEU A 1 199 ? -0.762 -8.553 -20.998 1.00 76.00 199 LEU A O 1
#

pLDDT: mean 80.49, std 14.84, range [38.56, 96.06]

Secondary structure (DSSP, 8-state):
-HHHHHHHHHHHHHHHHHHHHHHHHHHHHHHHH---GGGGGSSTT-GGGS--HHHHHHHHHHS------S-S--S-HHHHHHHHHHHHHHHHHHHHHHHHIIIIITT---SS-TT--S-HHHHHHHHHHHHHHHHHHHHHHHHTS--TTSHHHHHHHHH-HHHHHHHHHTHHHHHHHHHHHHHTTHHHHHHHHHHHHH-

Sequence (199 aa):
MKEILIETGSCLVAAMLLMIWHEVIRLIVYACCQRSVHCFRTTPWKVWRYIDPIGLILSLTSCVPISKPYFYRVRDPITNRRLGVAGLVSLLMVFAGSILVLRFGYGGVKGLDHLVIHHWWQSIAPIFVQYLAMLSFGMFVANLFPVSTFDMGLLIAGTSPTGYLGMLKVDGTVKLIFVLVLLFDLIHYGASRLILLLL

Foldseek 3Di:
DVVVCLLLVLLLVLLLVLLLQLQLQLVVLLCVVDVDPVVPPPDNPPSVQQQDPVQSVLCVQQVEGDTDFPDLADPALVSLQSSLVSSLVSLVVQLVVLLCCCCPVVPHPQDPPPVDDPDPVVSSVNSSSVSNNSHSQNNNVLLCQCASRHSVVSNLVSPDVVSNVVCVVCNVVSVVVSVVCSVVSVSSVVSSVVSNVSD

Radius of gyration: 17.89 Å; chains: 1; bounding box: 44×41×49 Å